Protein AF-A0A4Y2G6X7-F1 (afdb_monomer_lite)

Sequence (215 aa):
MPKNKERGRQYVCHVTPASGTDSDIAKCILKYLQDNYVDINELESIGCDGTAANTGWKNGVVRNIELKIQRPLQWFICLFHFNELPFKHLFGYLDGETTGQASFSGKIGKQLTYCEKLPIINFEAIELNEININKTYLSKDQQYLLDIVRAIQAEQCAPDLAVRDPGLLAHSRRLTCAIRVLGLLISQTSPTSELKMLVNYIMKTYSPVWFTIKR

Secondary structure (DSSP, 8-state):
------TTPPP------SSS-HHHHHHHHHHHHHHTT--GGG--EEEE-SSHHHH-TTT-HHHHHHHHHT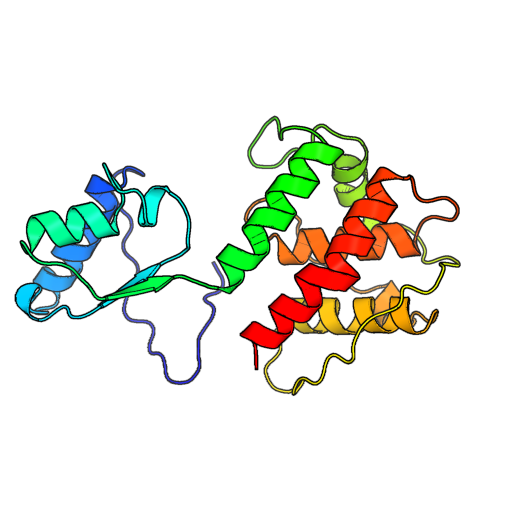S--EEEE-HHHHHHHHHHHHHHHHH---SSSS---SHHHHHTTTGGGSPP--------------GGG--HHHHHHHHHHHHHHTT---HHHHT-------TT-HHHHHHHHHHHHTT-SS--HHHHHHHHHIIIIIHHHHHHHH-

Foldseek 3Di:
DPDPDDPPDDDDDDWDFPDPFLLSVLVRVVVVCVVVVHDLLPQAADEDEPDCCQVPCPGHNQNNSCVVSVHHHHYHYDLLNVLLVVLLVLCCVLAHDAPDQQDGPGPLRVCLQCLLVFFFDFAAADDADDLDADPPPDDPLLVLLVQLLVCSNVSHDDPVNRNDDLDDDGPVCSSSVLSSLSSNRRRDPDDDPSSVVSVNCCRYPSSSSNSVSVD

Structure (mmCIF, N/CA/C/O backbone):
data_AF-A0A4Y2G6X7-F1
#
_entry.id   AF-A0A4Y2G6X7-F1
#
loop_
_atom_site.group_PDB
_atom_site.id
_atom_site.type_symbol
_atom_site.label_atom_id
_atom_site.label_alt_id
_atom_site.label_comp_id
_atom_site.label_asym_id
_atom_site.label_entity_id
_atom_site.label_seq_id
_atom_site.pdbx_PDB_ins_code
_atom_site.Cartn_x
_atom_site.Cartn_y
_atom_site.Cartn_z
_atom_site.occupancy
_atom_site.B_iso_or_equiv
_atom_site.auth_seq_id
_atom_site.auth_comp_id
_atom_site.auth_asym_id
_atom_site.auth_atom_id
_atom_site.pdbx_PDB_model_num
ATOM 1 N N . MET A 1 1 ? 8.751 -12.452 -2.969 1.00 29.62 1 MET A N 1
ATOM 2 C CA . MET A 1 1 ? 7.475 -11.698 -2.965 1.00 29.62 1 MET A CA 1
ATOM 3 C C . MET A 1 1 ? 6.394 -12.544 -3.627 1.00 29.62 1 MET A C 1
ATOM 5 O O . MET A 1 1 ? 6.678 -13.077 -4.697 1.00 29.62 1 MET A O 1
ATOM 9 N N . PRO A 1 2 ? 5.197 -12.704 -3.034 1.00 29.06 2 PRO A N 1
ATOM 10 C CA . PRO A 1 2 ? 4.071 -13.294 -3.745 1.00 29.06 2 PRO A CA 1
ATOM 11 C C . PRO A 1 2 ? 3.652 -12.310 -4.839 1.00 29.06 2 PRO A C 1
ATOM 13 O O . PRO A 1 2 ? 3.367 -11.147 -4.565 1.00 29.06 2 PRO A O 1
ATOM 16 N N . LYS A 1 3 ? 3.739 -12.755 -6.090 1.00 42.94 3 LYS A N 1
ATOM 17 C CA . LYS A 1 3 ? 3.527 -11.928 -7.278 1.00 42.94 3 LYS A CA 1
ATOM 18 C C . LYS A 1 3 ? 2.027 -11.737 -7.473 1.00 42.94 3 LYS A C 1
ATOM 20 O O . LYS A 1 3 ? 1.306 -12.722 -7.623 1.00 42.94 3 LYS A O 1
ATOM 25 N N . ASN A 1 4 ? 1.573 -10.488 -7.495 1.00 41.81 4 ASN A N 1
ATOM 26 C CA . ASN A 1 4 ? 0.232 -10.142 -7.953 1.00 41.81 4 ASN A CA 1
ATOM 27 C C . ASN A 1 4 ? 0.105 -10.576 -9.419 1.00 41.81 4 ASN A C 1
ATOM 29 O O . ASN A 1 4 ? 0.603 -9.908 -10.321 1.00 41.81 4 ASN A O 1
ATOM 33 N N . LYS A 1 5 ? -0.490 -11.747 -9.654 1.00 41.72 5 LYS A N 1
ATOM 34 C CA . LYS A 1 5 ? -0.733 -12.275 -10.995 1.00 41.72 5 LYS A CA 1
ATOM 35 C C . LYS A 1 5 ? -2.032 -11.649 -11.498 1.00 41.72 5 LYS A C 1
ATOM 37 O O . LYS A 1 5 ? -3.120 -12.081 -11.126 1.00 41.72 5 LYS A O 1
ATOM 42 N N . GLU A 1 6 ? -1.921 -10.576 -12.273 1.00 50.88 6 GLU A N 1
ATOM 43 C CA . GLU A 1 6 ? -3.068 -10.024 -12.998 1.00 50.88 6 GLU A CA 1
ATOM 44 C C . GLU A 1 6 ? -3.577 -11.039 -14.039 1.00 50.88 6 GLU A C 1
ATOM 46 O O . GLU A 1 6 ? -2.811 -11.861 -14.555 1.00 50.88 6 GLU A O 1
ATOM 51 N N . ARG A 1 7 ? -4.887 -11.025 -14.318 1.00 49.16 7 ARG A N 1
ATOM 52 C CA . ARG A 1 7 ? -5.531 -11.981 -15.234 1.00 49.16 7 ARG A CA 1
ATOM 53 C C . ARG A 1 7 ? -4.868 -11.948 -16.613 1.00 49.16 7 ARG A C 1
ATOM 55 O O . ARG A 1 7 ? -4.641 -10.881 -17.164 1.00 49.16 7 ARG A O 1
ATOM 62 N N . GLY A 1 8 ? -4.567 -13.127 -17.158 1.00 59.31 8 GLY A N 1
ATOM 63 C CA . GLY A 1 8 ? -3.970 -13.270 -18.490 1.00 59.31 8 GLY A CA 1
ATOM 64 C C . GLY A 1 8 ? -2.486 -12.899 -18.592 1.00 59.31 8 GLY A C 1
ATOM 65 O O . GLY A 1 8 ? -1.929 -13.007 -19.677 1.00 59.31 8 GLY A O 1
ATOM 66 N N . ARG A 1 9 ? -1.813 -12.501 -17.499 1.00 65.44 9 ARG A N 1
ATOM 67 C CA . ARG A 1 9 ? -0.382 -12.163 -17.545 1.00 65.44 9 ARG A CA 1
ATOM 68 C C . ARG A 1 9 ? 0.508 -13.373 -17.267 1.00 65.44 9 ARG A C 1
ATOM 70 O O . ARG A 1 9 ? 0.414 -14.019 -16.216 1.00 65.44 9 ARG A O 1
ATOM 77 N N . GLN A 1 10 ? 1.415 -13.650 -18.201 1.00 72.94 10 GLN A N 1
ATOM 78 C CA . GLN A 1 10 ? 2.514 -14.587 -18.008 1.00 72.94 10 GLN A CA 1
ATOM 79 C C . GLN A 1 10 ? 3.647 -13.883 -17.267 1.00 72.94 10 GLN A C 1
ATOM 81 O O . GLN A 1 10 ? 4.064 -12.781 -17.614 1.00 72.94 10 GLN A O 1
ATOM 86 N N . TYR A 1 11 ? 4.142 -14.526 -16.215 1.00 80.06 11 TYR A N 1
ATOM 87 C CA . TYR A 1 11 ? 5.359 -14.068 -15.574 1.00 80.06 11 TYR A CA 1
ATOM 88 C C . TYR A 1 11 ? 6.546 -14.385 -16.486 1.00 80.06 11 TYR A C 1
ATOM 90 O O . TYR A 1 11 ? 6.777 -15.556 -16.778 1.00 80.06 11 TYR A O 1
ATOM 98 N N . VAL A 1 12 ? 7.264 -13.348 -16.918 1.00 80.19 12 VAL A N 1
ATOM 99 C CA . VAL A 1 12 ? 8.368 -13.479 -17.876 1.00 80.19 12 VAL A CA 1
ATOM 100 C C . VAL A 1 12 ? 9.680 -13.807 -17.156 1.00 80.19 12 VAL A C 1
ATOM 102 O O . VAL A 1 12 ? 10.234 -14.881 -17.366 1.00 80.19 12 VAL A O 1
ATOM 105 N N . CYS A 1 13 ? 10.163 -12.941 -16.254 1.00 83.38 13 CYS A N 1
ATOM 106 C CA . CYS A 1 13 ? 11.455 -13.149 -15.587 1.00 83.38 13 CYS A CA 1
ATOM 107 C C . CYS A 1 13 ? 11.628 -12.373 -14.270 1.00 83.38 13 CYS A C 1
ATOM 109 O O . CYS A 1 13 ? 10.813 -11.524 -13.891 1.00 83.38 13 CYS A O 1
ATOM 111 N N . HIS A 1 14 ? 12.716 -12.677 -13.553 1.00 86.00 14 HIS A N 1
ATOM 112 C CA . HIS A 1 14 ? 13.264 -11.848 -12.478 1.00 86.00 14 HIS A CA 1
ATOM 113 C C . HIS A 1 14 ? 14.679 -11.428 -12.861 1.00 86.00 14 HIS A C 1
ATOM 115 O O . HIS A 1 14 ? 15.453 -12.274 -13.304 1.00 86.00 14 HIS A O 1
ATOM 121 N N . VAL A 1 15 ? 15.027 -10.166 -12.620 1.00 84.25 15 VAL A N 1
ATOM 122 C CA . VAL A 1 15 ? 16.399 -9.674 -12.750 1.00 84.25 15 VAL A CA 1
ATOM 123 C C . VAL A 1 15 ? 16.788 -9.018 -11.434 1.00 84.25 15 VAL A C 1
ATOM 125 O O . VAL A 1 15 ? 16.021 -8.221 -10.892 1.00 84.25 15 VAL A O 1
ATOM 128 N N . THR A 1 16 ? 17.972 -9.360 -10.933 1.00 88.00 16 THR A N 1
ATOM 129 C CA . THR A 1 16 ? 18.557 -8.739 -9.744 1.00 88.00 16 THR A CA 1
ATOM 130 C C . THR A 1 16 ? 19.668 -7.797 -10.198 1.00 88.00 16 THR A C 1
ATOM 132 O O . THR A 1 16 ? 20.669 -8.275 -10.734 1.00 88.00 16 THR A O 1
ATOM 135 N N . PRO A 1 17 ? 19.508 -6.475 -10.037 1.00 87.25 17 PRO A N 1
ATOM 136 C CA . PRO A 1 17 ? 20.549 -5.525 -10.394 1.00 87.25 17 PRO A CA 1
ATOM 137 C C . PRO A 1 17 ? 21.729 -5.611 -9.420 1.00 87.25 17 PRO A C 1
ATOM 139 O O . PRO A 1 17 ? 21.568 -5.973 -8.255 1.00 87.25 17 PRO A O 1
ATOM 142 N N . ALA A 1 18 ? 22.925 -5.263 -9.901 1.00 83.88 18 ALA A N 1
ATOM 143 C CA . ALA A 1 18 ? 24.144 -5.272 -9.088 1.00 83.88 18 ALA A CA 1
ATOM 144 C C . ALA A 1 18 ? 24.130 -4.199 -7.981 1.00 83.88 18 ALA A C 1
ATOM 146 O O . ALA A 1 18 ? 24.780 -4.363 -6.951 1.00 83.88 18 ALA A O 1
ATOM 147 N N . SER A 1 19 ? 23.374 -3.115 -8.182 1.00 87.94 19 SER A N 1
ATOM 148 C CA . SER A 1 19 ? 23.127 -2.078 -7.183 1.00 87.94 19 SER A CA 1
ATOM 149 C C . SER A 1 19 ? 21.650 -1.675 -7.167 1.00 87.94 19 SER A C 1
ATOM 151 O O . SER A 1 19 ? 20.904 -1.947 -8.106 1.00 87.94 19 SER A O 1
ATOM 153 N N . GLY A 1 20 ? 21.227 -0.999 -6.097 1.00 81.88 20 GLY A N 1
ATOM 154 C CA . GLY A 1 20 ? 19.886 -0.418 -5.989 1.00 81.88 20 GLY A CA 1
ATOM 155 C C . GLY A 1 20 ? 19.731 0.936 -6.684 1.00 81.88 20 GLY A C 1
ATOM 156 O O . GLY A 1 20 ? 18.746 1.618 -6.423 1.00 81.88 20 GLY A O 1
ATOM 157 N N . THR A 1 21 ? 20.702 1.371 -7.496 1.00 88.19 21 THR A N 1
ATOM 158 C CA . THR A 1 21 ? 20.597 2.654 -8.201 1.00 88.19 21 THR A CA 1
ATOM 159 C C . THR A 1 21 ? 19.661 2.542 -9.398 1.00 88.19 21 THR A C 1
ATOM 161 O O . THR A 1 21 ? 19.674 1.556 -10.136 1.00 88.19 21 THR A O 1
ATOM 164 N N . ASP A 1 22 ? 18.886 3.595 -9.632 1.00 88.50 22 ASP A N 1
ATOM 165 C CA . ASP A 1 22 ? 17.898 3.644 -10.711 1.00 88.50 22 ASP A CA 1
ATOM 166 C C . ASP A 1 22 ? 18.523 3.413 -12.104 1.00 88.50 22 ASP A C 1
ATOM 168 O O . ASP A 1 22 ? 17.936 2.760 -12.969 1.00 88.50 22 ASP A O 1
ATOM 172 N N . SER A 1 23 ? 19.756 3.894 -12.313 1.00 89.31 23 SER A N 1
ATOM 173 C CA . SER A 1 23 ? 20.505 3.684 -13.558 1.00 89.31 23 SER A CA 1
ATOM 174 C C . SER A 1 23 ? 20.883 2.217 -13.768 1.00 89.31 23 SER A C 1
ATOM 176 O O . SER A 1 23 ? 20.771 1.7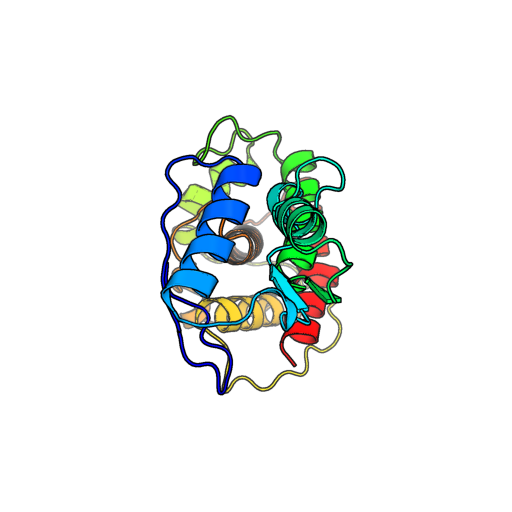04 -14.882 1.00 89.31 23 SER A O 1
ATOM 178 N N . ASP A 1 24 ? 21.304 1.516 -12.715 1.00 92.00 24 ASP A N 1
ATOM 179 C CA . ASP A 1 24 ? 21.669 0.104 -12.828 1.00 92.00 24 ASP A CA 1
ATOM 180 C C . ASP A 1 24 ? 20.439 -0.783 -13.002 1.00 92.00 24 ASP A C 1
ATOM 182 O O . ASP A 1 24 ? 20.477 -1.719 -13.801 1.00 92.00 24 ASP A O 1
ATOM 186 N N . ILE A 1 25 ? 19.320 -0.442 -12.357 1.00 92.94 25 ILE A N 1
ATOM 187 C CA . ILE A 1 25 ? 18.028 -1.092 -12.609 1.00 92.94 25 ILE A CA 1
ATOM 188 C C . ILE A 1 25 ? 17.649 -0.952 -14.092 1.00 92.94 25 ILE A C 1
ATOM 190 O O . ILE A 1 25 ? 17.350 -1.954 -14.745 1.00 92.94 25 ILE A O 1
ATOM 194 N N . ALA A 1 26 ? 17.721 0.261 -14.652 1.00 93.75 26 ALA A N 1
ATOM 195 C CA . ALA A 1 26 ? 17.422 0.509 -16.063 1.00 93.75 26 ALA A CA 1
ATOM 196 C C . ALA A 1 26 ? 18.329 -0.296 -17.010 1.00 93.75 26 ALA A C 1
ATOM 198 O O . ALA A 1 26 ? 17.838 -0.940 -17.941 1.00 93.75 26 ALA A O 1
ATOM 199 N N . LYS A 1 27 ? 19.645 -0.322 -16.754 1.00 93.38 27 LYS A N 1
ATOM 200 C CA . LYS A 1 27 ? 20.602 -1.129 -17.534 1.00 93.38 27 LYS A CA 1
ATOM 201 C C . LYS A 1 27 ? 20.274 -2.616 -17.467 1.00 93.38 27 LYS A C 1
ATOM 203 O O . LYS A 1 27 ? 20.324 -3.288 -18.492 1.00 93.38 27 LYS A O 1
ATOM 208 N N . CYS A 1 28 ? 19.935 -3.129 -16.287 1.00 94.06 28 CYS A N 1
ATOM 209 C CA . CYS A 1 28 ? 19.578 -4.531 -16.100 1.00 94.06 28 CYS A CA 1
ATOM 210 C C . CYS A 1 28 ? 18.309 -4.915 -16.867 1.00 94.06 28 CYS A C 1
ATOM 212 O O . CYS A 1 28 ? 18.288 -5.973 -17.493 1.00 94.06 28 CYS A O 1
ATOM 214 N N . ILE A 1 29 ? 17.286 -4.053 -16.872 1.00 92.88 29 ILE A N 1
ATOM 215 C CA . ILE A 1 29 ? 16.061 -4.264 -17.658 1.00 92.88 29 ILE A CA 1
ATOM 216 C C . ILE A 1 29 ? 16.391 -4.313 -19.153 1.00 92.88 29 ILE A C 1
ATOM 218 O O . ILE A 1 29 ? 16.027 -5.268 -19.833 1.00 92.88 29 ILE A O 1
ATOM 222 N N . LEU A 1 30 ? 17.121 -3.319 -19.660 1.00 93.50 30 LEU A N 1
ATOM 223 C CA . LEU A 1 30 ? 17.475 -3.236 -21.079 1.00 93.50 30 LEU A CA 1
ATOM 224 C C . LEU A 1 30 ? 18.348 -4.406 -21.532 1.00 93.50 30 LEU A C 1
ATOM 226 O O . LEU A 1 30 ? 18.084 -4.998 -22.576 1.00 93.50 30 LEU A O 1
ATOM 230 N N . LYS A 1 31 ? 19.349 -4.772 -20.726 1.00 93.06 31 LYS A N 1
ATOM 231 C CA . LYS A 1 31 ? 20.198 -5.934 -20.990 1.00 93.06 31 LYS A CA 1
ATOM 232 C C . LYS A 1 31 ? 19.369 -7.212 -21.061 1.00 93.06 31 LYS A C 1
ATOM 234 O O . LYS A 1 31 ? 19.556 -7.997 -21.979 1.00 93.06 31 LYS A O 1
ATOM 239 N N . TYR A 1 32 ? 18.436 -7.399 -20.129 1.00 92.50 32 TYR A N 1
ATOM 240 C CA . TYR A 1 32 ? 17.547 -8.554 -20.154 1.00 92.50 32 TYR A CA 1
ATOM 241 C C . TYR A 1 32 ? 16.725 -8.615 -21.449 1.00 92.50 32 TYR A C 1
ATOM 243 O O . TYR A 1 32 ? 16.662 -9.673 -22.070 1.00 92.50 32 TYR A O 1
ATOM 251 N N . LEU A 1 33 ? 16.128 -7.498 -21.879 1.00 92.00 33 LEU A N 1
ATOM 252 C CA . LEU A 1 33 ? 15.355 -7.444 -23.125 1.00 92.00 33 LEU A CA 1
ATOM 253 C C . LEU A 1 33 ? 16.214 -7.836 -24.336 1.00 92.00 33 LEU A C 1
ATOM 255 O O . LEU A 1 33 ? 15.815 -8.698 -25.114 1.00 92.00 33 LEU A O 1
ATOM 259 N N . GLN A 1 34 ? 17.424 -7.284 -24.434 1.00 91.56 34 GLN A N 1
ATOM 260 C CA . GLN A 1 34 ? 18.372 -7.603 -25.505 1.00 91.56 34 GLN A CA 1
ATOM 261 C C . GLN A 1 34 ? 18.811 -9.073 -25.489 1.00 91.56 34 GLN A C 1
ATOM 263 O O . GLN A 1 34 ? 18.787 -9.730 -26.527 1.00 91.56 34 GLN A O 1
ATOM 268 N N . ASP A 1 35 ? 19.159 -9.607 -24.313 1.00 92.94 35 ASP A N 1
ATOM 269 C CA . ASP A 1 35 ? 19.572 -11.006 -24.137 1.00 92.94 35 ASP A CA 1
ATOM 270 C C . ASP A 1 35 ? 18.432 -11.993 -24.486 1.00 92.94 35 ASP A C 1
ATOM 272 O O . ASP A 1 35 ? 18.689 -13.164 -24.755 1.00 92.94 35 ASP A O 1
ATOM 276 N N . ASN A 1 36 ? 17.175 -11.529 -24.496 1.00 90.75 36 ASN A N 1
ATOM 277 C CA . ASN A 1 36 ? 15.986 -12.304 -24.874 1.00 90.75 36 ASN A CA 1
ATOM 278 C C . ASN A 1 36 ? 15.433 -11.909 -26.253 1.00 90.75 36 ASN A C 1
ATOM 280 O O . ASN A 1 36 ? 14.274 -12.195 -26.547 1.00 90.75 36 ASN A O 1
ATOM 284 N N . TYR A 1 37 ? 16.254 -11.278 -27.098 1.00 91.56 37 TYR A N 1
ATOM 285 C CA . TYR A 1 37 ? 15.916 -10.928 -28.481 1.00 91.56 37 TYR A CA 1
ATOM 286 C C . TYR A 1 37 ? 14.682 -10.019 -28.620 1.00 91.56 37 TYR A C 1
ATOM 288 O O . TYR A 1 37 ? 14.003 -10.047 -29.644 1.00 91.56 37 TYR A O 1
ATOM 296 N N . VAL A 1 38 ? 14.388 -9.204 -27.603 1.00 90.50 38 VAL A N 1
ATOM 297 C CA . VAL A 1 38 ? 13.366 -8.154 -27.679 1.00 90.50 38 VAL A CA 1
ATOM 298 C C . VAL A 1 38 ? 14.014 -6.885 -28.221 1.00 90.50 38 VAL A C 1
ATOM 300 O O . VAL A 1 38 ? 14.976 -6.380 -27.633 1.00 90.50 38 VAL A O 1
ATOM 303 N N . ASP A 1 39 ? 13.478 -6.345 -29.317 1.00 92.31 39 ASP A N 1
ATOM 304 C CA . ASP A 1 39 ? 13.933 -5.058 -29.838 1.00 92.31 39 ASP A CA 1
ATOM 305 C C . ASP A 1 39 ? 13.500 -3.927 -28.897 1.00 92.31 39 ASP A C 1
ATOM 307 O O . ASP A 1 39 ? 12.326 -3.575 -28.777 1.00 92.31 39 ASP A O 1
ATOM 311 N N . ILE A 1 40 ? 14.476 -3.331 -28.214 1.00 91.94 40 ILE A N 1
ATOM 312 C CA . ILE A 1 40 ? 14.244 -2.207 -27.303 1.00 91.94 40 ILE A CA 1
ATOM 313 C C . ILE A 1 40 ? 13.702 -0.966 -28.027 1.00 91.94 40 ILE A C 1
ATOM 315 O O . ILE A 1 40 ? 13.100 -0.109 -27.378 1.00 91.94 40 ILE A O 1
ATOM 319 N N . ASN A 1 41 ? 13.883 -0.861 -29.348 1.00 91.00 41 ASN A N 1
ATOM 320 C CA . ASN A 1 41 ? 13.330 0.232 -30.147 1.00 91.00 41 ASN A CA 1
ATOM 321 C C . ASN A 1 41 ? 11.819 0.089 -30.351 1.00 91.00 41 ASN A C 1
ATOM 323 O O . ASN A 1 41 ? 11.137 1.101 -30.518 1.00 91.00 41 ASN A O 1
ATOM 327 N N . GLU A 1 42 ? 11.283 -1.128 -30.252 1.00 92.62 42 GLU A N 1
ATOM 328 C CA . GLU A 1 42 ? 9.850 -1.430 -30.339 1.00 92.62 42 GLU A CA 1
ATOM 329 C C . GLU A 1 42 ? 9.140 -1.330 -28.976 1.00 92.62 42 GLU A C 1
ATOM 331 O O . GLU A 1 42 ? 7.930 -1.508 -28.885 1.00 92.62 42 GLU A O 1
ATOM 336 N N . LEU A 1 43 ? 9.850 -1.006 -27.886 1.00 92.75 43 LEU A N 1
ATOM 337 C CA . LEU A 1 43 ? 9.256 -0.909 -26.548 1.00 92.75 43 LEU A CA 1
ATOM 338 C C . LEU A 1 43 ? 8.266 0.262 -26.447 1.00 92.75 43 LEU A C 1
ATOM 340 O O . LEU A 1 43 ? 8.668 1.405 -26.275 1.00 92.75 43 LEU A O 1
ATOM 344 N N . GLU A 1 44 ? 6.964 0.038 -26.537 1.00 93.75 44 GLU A N 1
ATOM 345 C CA . GLU A 1 44 ? 5.996 1.152 -26.546 1.00 93.75 44 GLU A 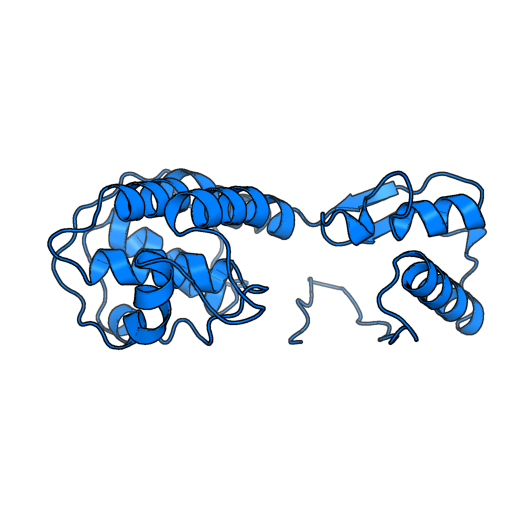CA 1
ATOM 346 C C . GLU A 1 44 ? 5.694 1.711 -25.151 1.00 93.75 44 GLU A C 1
ATOM 348 O O . GLU A 1 44 ? 5.432 2.905 -24.984 1.00 93.75 44 GLU A O 1
ATOM 353 N N . SER A 1 45 ? 5.731 0.852 -24.132 1.00 94.19 45 SER A N 1
ATOM 354 C CA . SER A 1 45 ? 5.253 1.204 -22.801 1.00 94.19 45 SER A CA 1
ATOM 355 C C . SER A 1 45 ? 5.995 0.497 -21.677 1.00 94.19 45 SER A C 1
ATOM 357 O O . SER A 1 45 ? 6.583 -0.570 -21.858 1.00 94.19 45 SER A O 1
ATOM 359 N N . ILE A 1 46 ? 5.950 1.101 -20.490 1.00 93.81 46 ILE A N 1
ATOM 360 C CA . ILE A 1 46 ? 6.524 0.534 -19.273 1.00 93.81 46 ILE A CA 1
ATOM 361 C C . ILE A 1 46 ? 5.598 0.754 -18.080 1.00 93.81 46 ILE A C 1
ATOM 363 O O . ILE A 1 46 ? 5.071 1.846 -17.865 1.00 93.81 46 ILE A O 1
ATOM 367 N N . GLY A 1 47 ? 5.399 -0.311 -17.302 1.00 93.69 47 GLY A N 1
ATOM 368 C CA . GLY A 1 47 ? 4.640 -0.273 -16.059 1.00 93.69 47 GLY A CA 1
ATOM 369 C C . GLY A 1 47 ? 5.546 -0.304 -14.834 1.00 93.69 47 GLY A C 1
ATOM 370 O O . GLY A 1 47 ? 6.487 -1.097 -14.786 1.00 93.69 47 GLY A O 1
ATOM 371 N N . CYS A 1 48 ? 5.263 0.529 -13.835 1.00 92.12 48 CYS A N 1
ATOM 372 C CA . CYS A 1 48 ? 6.029 0.577 -12.587 1.00 92.12 48 CYS A CA 1
ATOM 373 C C . CYS A 1 48 ? 5.188 1.087 -11.406 1.00 92.12 48 CYS A C 1
ATOM 375 O O . CYS A 1 48 ? 4.048 1.538 -11.563 1.00 92.12 48 CYS A O 1
ATOM 377 N N . ASP A 1 49 ? 5.731 0.980 -10.191 1.00 88.69 49 ASP A N 1
ATOM 378 C CA . ASP A 1 49 ? 5.163 1.704 -9.056 1.00 88.69 49 ASP A CA 1
ATOM 379 C C . ASP A 1 49 ? 5.427 3.217 -9.179 1.00 88.69 49 ASP A C 1
ATOM 381 O O . ASP A 1 49 ? 6.310 3.665 -9.907 1.00 88.69 49 ASP A O 1
ATOM 385 N N . GLY A 1 50 ? 4.632 4.019 -8.471 1.00 86.69 50 GLY A N 1
ATOM 386 C CA . GLY A 1 50 ? 4.724 5.480 -8.520 1.00 86.69 50 GLY A CA 1
ATOM 387 C C . GLY A 1 50 ? 5.870 6.089 -7.708 1.00 86.69 50 GLY A C 1
ATOM 388 O O . GLY A 1 50 ? 5.829 7.289 -7.445 1.00 86.69 50 GLY A O 1
ATOM 389 N N . THR A 1 51 ? 6.856 5.313 -7.246 1.00 86.25 51 THR A N 1
ATOM 390 C CA . THR A 1 51 ? 7.954 5.874 -6.444 1.00 86.25 51 THR A CA 1
ATOM 391 C C . THR A 1 51 ? 8.855 6.786 -7.277 1.00 86.25 51 THR A C 1
ATOM 393 O O . THR A 1 51 ? 9.006 6.615 -8.487 1.00 86.25 51 THR A O 1
ATOM 396 N N . ALA A 1 52 ? 9.511 7.742 -6.611 1.00 87.56 52 ALA A N 1
ATOM 397 C CA . ALA A 1 52 ? 10.459 8.651 -7.257 1.00 87.56 52 ALA A CA 1
ATOM 398 C C . ALA A 1 52 ? 11.660 7.923 -7.893 1.00 87.56 52 ALA A C 1
ATOM 400 O O . ALA A 1 52 ? 12.209 8.418 -8.871 1.00 87.56 52 ALA A O 1
ATOM 401 N N . ALA A 1 53 ? 12.029 6.744 -7.379 1.00 89.75 53 ALA A N 1
ATOM 402 C CA . ALA A 1 53 ? 13.057 5.883 -7.967 1.00 89.75 53 ALA A CA 1
ATOM 403 C C . ALA A 1 53 ? 12.674 5.423 -9.385 1.00 89.75 53 ALA A C 1
ATOM 405 O O . ALA A 1 53 ? 13.496 5.392 -10.293 1.00 89.75 53 ALA A O 1
ATOM 406 N N . ASN A 1 54 ? 11.392 5.136 -9.624 1.00 92.19 54 ASN A N 1
ATOM 407 C CA . ASN A 1 54 ? 10.921 4.708 -10.939 1.00 92.19 54 ASN A CA 1
ATOM 408 C C . ASN A 1 54 ? 10.558 5.886 -11.854 1.00 92.19 54 ASN A C 1
ATOM 410 O O . ASN A 1 54 ? 10.917 5.880 -13.033 1.00 92.19 54 ASN A O 1
ATOM 414 N N . THR A 1 55 ? 9.875 6.900 -11.313 1.00 93.00 55 THR A N 1
ATOM 415 C CA . THR A 1 55 ? 9.238 7.984 -12.089 1.00 93.00 55 THR A CA 1
ATOM 416 C C . THR A 1 55 ? 9.989 9.320 -12.054 1.00 93.00 55 THR A C 1
ATOM 418 O O . THR A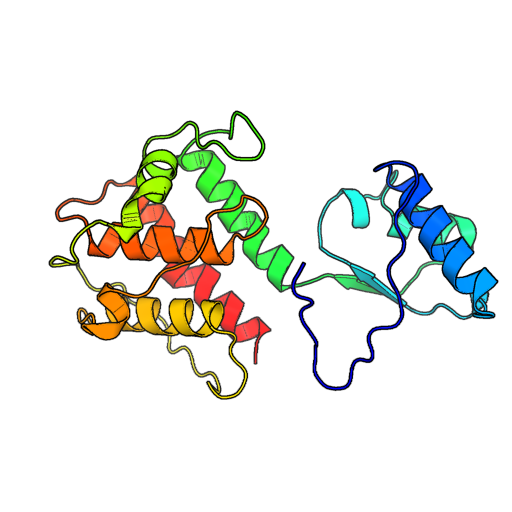 1 55 ? 9.566 10.290 -12.681 1.00 93.00 55 THR A O 1
ATOM 421 N N . GLY A 1 56 ? 11.108 9.407 -11.328 1.00 92.88 56 GLY A N 1
ATOM 422 C CA . GLY A 1 56 ? 11.869 10.642 -11.159 1.00 92.88 56 GLY A CA 1
ATOM 423 C C . GLY A 1 56 ? 12.416 11.211 -12.472 1.00 92.88 56 GLY A C 1
ATOM 424 O O . GLY A 1 56 ? 13.027 10.512 -13.274 1.00 92.88 56 GLY A O 1
ATOM 425 N N . TRP A 1 57 ? 12.279 12.522 -12.671 1.00 90.56 57 TRP A N 1
ATOM 426 C CA . TRP A 1 57 ? 12.660 13.178 -13.929 1.00 90.56 57 TRP A CA 1
ATOM 427 C C . TRP A 1 57 ? 14.176 13.295 -14.171 1.00 90.56 57 TRP A C 1
ATOM 429 O O . TRP A 1 57 ? 14.593 13.449 -15.317 1.00 90.56 57 TRP A O 1
ATOM 439 N N . LYS A 1 58 ? 15.004 13.256 -13.113 1.00 88.50 58 LYS A N 1
ATOM 440 C CA . LYS A 1 58 ? 16.476 13.307 -13.236 1.00 88.50 58 LYS A CA 1
ATOM 441 C C . LYS A 1 58 ? 17.076 11.925 -13.449 1.00 88.50 58 LYS A C 1
ATOM 443 O O . LYS A 1 58 ? 17.820 11.729 -14.397 1.00 88.50 58 LYS A O 1
ATOM 448 N N . ASN A 1 59 ? 16.742 10.995 -12.556 1.00 89.38 59 ASN A N 1
ATOM 449 C CA . ASN A 1 59 ? 17.393 9.692 -12.465 1.00 89.38 59 ASN A CA 1
ATOM 450 C C . ASN A 1 59 ? 16.405 8.531 -12.384 1.00 89.38 59 ASN A C 1
ATOM 452 O O . ASN A 1 59 ? 16.853 7.427 -12.149 1.00 89.38 59 ASN A O 1
ATOM 456 N N . GLY A 1 60 ? 15.103 8.727 -12.602 1.00 94.88 60 GLY A N 1
ATOM 457 C CA . GLY A 1 60 ? 14.146 7.629 -12.511 1.00 94.88 60 GLY A CA 1
ATOM 458 C C . GLY A 1 60 ? 14.471 6.494 -13.483 1.00 94.88 60 GLY A C 1
ATOM 459 O O . GLY A 1 60 ? 15.012 6.731 -14.569 1.00 94.88 60 GLY A O 1
ATOM 460 N N . VAL A 1 61 ? 14.139 5.258 -13.116 1.00 95.62 61 VAL A N 1
ATOM 461 C CA . VAL A 1 61 ? 14.366 4.071 -13.960 1.00 95.62 61 VAL A CA 1
ATOM 462 C C . VAL A 1 61 ? 13.786 4.277 -15.358 1.00 95.62 61 VAL A C 1
ATOM 464 O O . VAL A 1 61 ? 14.488 4.087 -16.351 1.00 95.62 61 VAL A O 1
ATOM 467 N N . VAL A 1 62 ? 12.532 4.734 -15.448 1.00 95.81 62 VAL A N 1
ATOM 468 C CA . VAL A 1 62 ? 11.869 4.961 -16.739 1.00 95.81 62 VAL A CA 1
ATOM 469 C C . VAL A 1 62 ? 12.586 6.047 -17.537 1.00 95.81 62 VAL A C 1
ATOM 471 O O . VAL A 1 62 ? 12.850 5.867 -18.723 1.00 95.81 62 VAL A O 1
ATOM 474 N N . ARG A 1 63 ? 13.004 7.132 -16.875 1.00 95.50 63 ARG A N 1
ATOM 475 C CA . ARG A 1 63 ? 13.755 8.211 -17.521 1.00 95.50 63 ARG A CA 1
ATOM 476 C C . ARG A 1 63 ? 15.084 7.726 -18.103 1.00 95.50 63 ARG A C 1
ATOM 478 O O . ARG A 1 63 ? 15.439 8.108 -19.215 1.00 95.50 63 ARG A O 1
ATOM 485 N N . ASN A 1 64 ? 15.821 6.891 -17.372 1.00 95.75 64 ASN A N 1
ATOM 486 C CA . ASN A 1 64 ? 17.076 6.311 -17.860 1.00 95.75 64 ASN A CA 1
ATOM 487 C C . ASN A 1 64 ? 16.848 5.424 -19.092 1.00 95.75 64 ASN A C 1
ATOM 489 O O . ASN A 1 64 ? 17.660 5.448 -20.018 1.00 95.75 64 ASN A O 1
ATOM 493 N N . ILE A 1 65 ? 15.746 4.669 -19.120 1.00 95.62 65 ILE A N 1
ATOM 494 C CA . ILE A 1 65 ? 15.361 3.856 -20.279 1.00 95.62 65 ILE A CA 1
ATOM 495 C C . ILE A 1 65 ? 15.058 4.757 -21.481 1.00 95.62 65 ILE A C 1
ATOM 497 O O . ILE A 1 65 ? 15.659 4.560 -22.534 1.00 95.62 65 ILE A O 1
ATOM 501 N N . GLU A 1 66 ? 14.214 5.780 -21.317 1.00 95.81 66 GLU A N 1
ATOM 502 C CA . GLU A 1 66 ? 13.870 6.753 -22.370 1.00 95.81 66 GLU A CA 1
ATOM 503 C C . GLU A 1 66 ? 15.104 7.439 -22.968 1.00 95.81 66 GLU A C 1
ATOM 505 O O . GLU A 1 66 ? 15.221 7.571 -24.186 1.00 95.81 66 GLU A O 1
ATOM 510 N N . LEU A 1 67 ? 16.062 7.839 -22.123 1.00 95.12 67 LEU A N 1
ATOM 511 C CA . LEU A 1 67 ? 17.324 8.434 -22.573 1.00 95.12 67 LEU A CA 1
ATOM 512 C C . LEU A 1 67 ? 18.155 7.458 -23.414 1.00 95.12 67 LEU A C 1
ATOM 514 O O . LEU A 1 67 ? 18.818 7.881 -24.361 1.00 95.12 67 LEU A O 1
ATOM 518 N N . LYS A 1 68 ? 18.121 6.160 -23.091 1.00 93.88 68 LYS A N 1
ATOM 519 C CA . LYS A 1 68 ? 18.864 5.136 -23.832 1.00 93.88 68 LYS A CA 1
ATOM 520 C C . LYS A 1 68 ? 18.231 4.813 -25.186 1.00 93.88 68 LYS A C 1
ATOM 522 O O . LYS A 1 68 ? 18.976 4.606 -26.139 1.00 93.88 68 LYS A O 1
ATOM 527 N N . ILE A 1 69 ? 16.901 4.782 -25.264 1.00 94.19 69 ILE A N 1
ATOM 528 C CA . ILE A 1 69 ? 16.147 4.545 -26.512 1.00 94.19 69 ILE A CA 1
ATOM 529 C C . ILE A 1 69 ? 15.920 5.827 -27.331 1.00 94.19 69 ILE A C 1
ATOM 531 O O . ILE A 1 69 ? 15.424 5.759 -28.448 1.00 94.19 69 ILE A O 1
ATOM 535 N N . GLN A 1 70 ? 16.260 6.994 -26.772 1.00 95.81 70 GLN A N 1
ATOM 536 C CA . GLN A 1 70 ? 16.115 8.322 -27.382 1.00 95.81 70 GLN A CA 1
ATOM 537 C C . GLN A 1 70 ? 14.678 8.699 -27.778 1.00 95.81 70 GLN A C 1
ATOM 539 O O . GLN A 1 70 ? 14.461 9.463 -28.718 1.00 95.81 70 GLN A O 1
ATOM 544 N N . ARG A 1 71 ? 13.681 8.208 -27.035 1.00 95.31 71 ARG A N 1
ATOM 545 C CA . ARG A 1 71 ? 12.270 8.565 -27.230 1.00 95.31 71 ARG A CA 1
ATOM 546 C C . ARG A 1 71 ? 11.451 8.391 -25.948 1.00 95.31 71 ARG A C 1
ATOM 548 O O . ARG A 1 71 ? 11.862 7.623 -2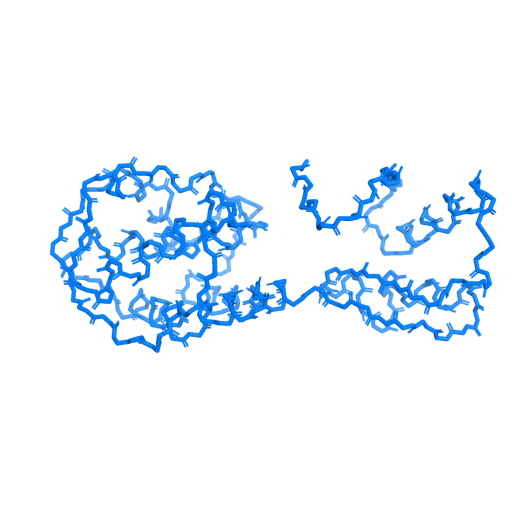5.077 1.00 95.31 71 ARG A O 1
ATOM 555 N N . PRO A 1 72 ? 10.300 9.073 -25.822 1.00 95.25 72 PRO A N 1
ATOM 556 C CA . PRO A 1 72 ? 9.391 8.847 -24.706 1.00 95.25 72 PRO A CA 1
ATOM 557 C C . PRO A 1 72 ? 8.722 7.466 -24.779 1.00 95.25 72 PRO A C 1
ATOM 559 O O . PRO A 1 72 ? 8.529 6.899 -25.863 1.00 95.25 72 PRO A O 1
ATOM 562 N N . LEU A 1 73 ? 8.347 6.951 -23.610 1.00 95.75 73 LEU A N 1
ATOM 563 C CA . LEU A 1 73 ? 7.522 5.755 -23.438 1.00 95.75 73 LEU A CA 1
ATOM 564 C C . LEU A 1 73 ? 6.134 6.131 -22.924 1.00 95.75 73 LEU A C 1
ATOM 566 O O . LEU A 1 73 ? 5.971 7.131 -22.227 1.00 95.75 73 LEU A O 1
ATOM 570 N N . GLN A 1 74 ? 5.135 5.288 -23.182 1.00 96.56 74 GLN A N 1
ATOM 571 C CA . GLN A 1 74 ? 3.871 5.366 -22.451 1.00 96.56 74 GLN A CA 1
ATOM 572 C C . GLN A 1 74 ? 4.047 4.770 -21.046 1.00 96.56 74 GLN A C 1
ATOM 574 O O . GLN A 1 74 ? 4.491 3.630 -20.893 1.00 96.56 74 GLN A O 1
ATOM 579 N N . TRP A 1 75 ? 3.699 5.529 -20.004 1.00 94.31 75 TRP A N 1
ATOM 580 C CA . TRP A 1 75 ? 3.882 5.099 -18.613 1.00 94.31 75 TRP A CA 1
ATOM 581 C C . TRP A 1 75 ? 2.582 4.519 -18.051 1.00 94.31 75 TRP A C 1
ATOM 583 O O . TRP A 1 75 ? 1.530 5.159 -18.104 1.00 94.31 75 TRP A O 1
ATOM 593 N N . PHE A 1 76 ? 2.665 3.330 -17.458 1.00 92.94 76 PHE A N 1
ATOM 594 C CA . PHE A 1 76 ? 1.580 2.703 -16.704 1.00 92.94 76 PHE A CA 1
ATOM 595 C C . PHE A 1 76 ? 1.926 2.684 -15.215 1.00 92.94 76 PHE A C 1
ATOM 597 O O . PHE A 1 76 ? 2.602 1.784 -14.717 1.00 92.94 76 PHE A O 1
ATOM 604 N N . ILE A 1 77 ? 1.468 3.701 -14.488 1.00 91.12 77 ILE A N 1
ATOM 605 C CA . ILE A 1 77 ? 1.785 3.850 -13.066 1.00 91.12 77 ILE A CA 1
ATOM 606 C C . ILE A 1 77 ? 0.771 3.099 -12.204 1.00 91.12 77 ILE A C 1
ATOM 608 O O . ILE A 1 77 ? -0.441 3.219 -12.384 1.00 91.12 77 ILE A O 1
ATOM 612 N N . CYS A 1 78 ? 1.269 2.331 -11.235 1.00 91.31 78 CYS A N 1
ATOM 613 C CA . CYS A 1 78 ? 0.438 1.553 -10.322 1.00 91.31 78 CYS A CA 1
ATOM 614 C C . CYS A 1 78 ? -0.472 2.447 -9.459 1.00 91.31 78 CYS A C 1
ATOM 616 O O . CYS A 1 78 ? -0.016 3.099 -8.514 1.00 91.31 78 CYS A O 1
ATOM 618 N N . LEU A 1 79 ? -1.780 2.400 -9.725 1.00 91.44 79 LEU A N 1
ATOM 619 C CA . LEU A 1 79 ? -2.790 3.149 -8.972 1.00 91.44 79 LEU A CA 1
ATOM 620 C C . LEU A 1 79 ? -2.922 2.685 -7.514 1.00 91.44 79 LEU A C 1
ATOM 622 O O . LEU A 1 79 ? -3.181 3.503 -6.635 1.00 91.44 79 LEU A O 1
ATOM 626 N N . PHE A 1 80 ? -2.699 1.395 -7.225 1.00 90.12 80 PHE A N 1
ATOM 627 C CA . PHE A 1 80 ? -2.684 0.915 -5.838 1.00 90.12 80 PHE A CA 1
ATOM 628 C C . PHE A 1 80 ? -1.577 1.591 -5.039 1.00 90.12 80 PHE A C 1
ATOM 630 O O . PHE A 1 80 ? -1.837 2.088 -3.948 1.00 90.12 80 PHE A O 1
ATOM 637 N N . HIS A 1 81 ? -0.371 1.678 -5.605 1.00 85.81 81 HIS A N 1
ATOM 638 C CA . HIS A 1 81 ? 0.730 2.355 -4.933 1.00 85.81 81 HIS A CA 1
ATOM 639 C C . HIS A 1 81 ? 0.440 3.847 -4.755 1.00 85.81 81 HIS A C 1
ATOM 641 O O . HIS A 1 81 ? 0.720 4.409 -3.702 1.00 85.81 81 HIS A O 1
ATOM 647 N N . PHE A 1 82 ? -0.199 4.476 -5.744 1.00 88.44 82 PHE A N 1
ATOM 648 C CA . PHE A 1 82 ? -0.642 5.861 -5.627 1.00 88.44 82 PHE A CA 1
ATOM 649 C C . PHE A 1 82 ? -1.617 6.067 -4.455 1.00 88.44 82 PHE A C 1
ATOM 651 O O . PHE A 1 82 ? -1.439 6.998 -3.678 1.00 88.44 82 PHE A O 1
ATOM 658 N N . ASN A 1 83 ? -2.585 5.167 -4.256 1.00 92.00 83 ASN A N 1
ATOM 659 C CA . ASN A 1 83 ? -3.509 5.222 -3.115 1.00 92.00 83 ASN A CA 1
ATOM 660 C C . ASN A 1 83 ? -2.806 5.007 -1.754 1.00 92.00 83 ASN A C 1
ATOM 662 O O . ASN A 1 83 ? -3.232 5.530 -0.724 1.00 92.00 83 ASN A O 1
ATOM 666 N N . GLU A 1 84 ? -1.704 4.254 -1.728 1.00 90.75 84 GLU A N 1
ATOM 667 C CA . GLU A 1 84 ? -0.904 4.032 -0.518 1.00 90.75 84 GLU A CA 1
ATOM 668 C C . GLU A 1 84 ? -0.091 5.261 -0.085 1.00 90.75 84 GLU A C 1
ATOM 670 O O . GLU A 1 84 ? 0.209 5.398 1.106 1.00 90.75 84 GLU A O 1
ATOM 675 N N . LEU A 1 85 ? 0.265 6.159 -1.011 1.00 88.56 85 LEU A N 1
ATOM 676 C CA . LEU A 1 85 ? 1.140 7.300 -0.724 1.00 88.56 85 LEU A CA 1
ATOM 677 C C . LEU A 1 85 ? 0.514 8.320 0.244 1.00 88.56 85 LEU A C 1
ATOM 679 O O . LEU A 1 85 ? 1.150 8.597 1.265 1.00 88.56 85 LEU A O 1
ATOM 683 N N . PRO A 1 86 ? -0.708 8.856 0.035 1.00 92.69 86 PRO A N 1
ATOM 684 C CA . PRO A 1 86 ? -1.266 9.820 0.978 1.00 92.69 86 PRO A CA 1
ATOM 685 C C . PRO A 1 86 ? -1.570 9.183 2.339 1.00 92.69 86 PRO A C 1
ATOM 687 O O . PRO A 1 86 ? -1.363 9.830 3.363 1.00 92.69 86 PRO A O 1
ATOM 690 N N . PHE A 1 87 ? -1.942 7.894 2.379 1.00 93.19 87 PHE A N 1
ATOM 691 C CA . PHE A 1 87 ? -2.052 7.159 3.644 1.00 93.19 87 PHE A CA 1
ATOM 692 C C . PHE A 1 87 ? -0.711 7.116 4.384 1.00 93.19 87 PHE A C 1
ATOM 694 O O . PHE A 1 87 ? -0.649 7.417 5.574 1.00 93.19 87 PHE A O 1
ATOM 701 N N . LYS A 1 88 ? 0.383 6.783 3.685 1.00 90.06 88 LYS A N 1
ATOM 702 C CA . LYS A 1 88 ? 1.735 6.779 4.257 1.00 90.06 88 LYS A CA 1
ATOM 703 C C . LYS A 1 88 ? 2.123 8.155 4.802 1.00 90.06 88 LYS A C 1
ATOM 705 O O . LYS A 1 88 ? 2.689 8.212 5.891 1.00 90.06 88 LYS A O 1
ATOM 710 N N . HIS A 1 89 ? 1.839 9.228 4.067 1.00 90.31 89 HIS A N 1
ATOM 711 C CA . HIS A 1 89 ? 2.148 10.590 4.503 1.00 90.31 89 HIS A CA 1
ATOM 712 C C . HIS A 1 89 ? 1.339 10.996 5.735 1.00 90.31 89 HIS A C 1
ATOM 714 O O . HIS A 1 89 ? 1.926 11.474 6.702 1.00 90.31 89 HIS A O 1
ATOM 720 N N . LEU A 1 90 ? 0.028 10.741 5.743 1.00 94.38 90 LEU A N 1
ATOM 721 C CA . LEU A 1 90 ? -0.826 11.020 6.897 1.00 94.38 90 LEU A CA 1
ATOM 722 C C . LEU A 1 90 ? -0.388 10.216 8.126 1.00 94.38 90 LEU A C 1
ATOM 724 O O . LEU A 1 90 ? -0.282 10.763 9.219 1.00 94.38 90 LEU A O 1
ATOM 728 N N . PHE A 1 91 ? -0.086 8.931 7.941 1.00 92.38 91 PHE A N 1
ATOM 729 C CA . PHE A 1 91 ? 0.413 8.079 9.013 1.00 92.38 91 PHE A CA 1
ATOM 730 C C . PHE A 1 91 ? 1.730 8.606 9.583 1.00 92.38 91 PHE A C 1
ATOM 732 O O . PHE A 1 91 ? 1.859 8.728 10.794 1.00 92.38 91 PHE A O 1
ATOM 739 N N . GLY A 1 92 ? 2.691 8.958 8.724 1.00 90.88 92 GLY A N 1
ATOM 740 C CA . GLY A 1 92 ? 3.967 9.527 9.160 1.00 90.88 92 GLY A CA 1
ATOM 741 C C . GLY A 1 92 ? 3.812 10.875 9.867 1.00 90.88 92 GLY A C 1
ATOM 742 O O . GLY A 1 92 ? 4.529 11.137 10.824 1.00 90.88 92 GLY A O 1
ATOM 743 N N . TYR A 1 93 ? 2.853 11.703 9.448 1.00 92.69 93 TYR A N 1
ATOM 744 C CA . TYR A 1 93 ? 2.547 12.968 10.117 1.00 92.69 93 TYR A CA 1
ATOM 745 C C . TYR A 1 93 ? 1.979 12.763 11.531 1.00 92.69 93 TYR A C 1
ATOM 747 O O . TYR A 1 93 ? 2.362 13.479 12.450 1.00 92.69 93 TYR A O 1
ATOM 755 N N . LEU A 1 94 ? 1.089 11.781 11.711 1.00 93.06 94 LEU A N 1
ATOM 756 C CA . LEU A 1 94 ? 0.397 11.540 12.984 1.00 93.06 94 LEU A CA 1
ATOM 757 C C . LEU A 1 94 ? 1.192 10.669 13.968 1.00 93.06 94 LEU A C 1
ATOM 759 O O . LEU A 1 94 ? 1.121 10.887 15.174 1.00 93.06 94 LEU A O 1
ATOM 763 N N . ASP A 1 95 ? 1.928 9.673 13.475 1.00 90.38 95 ASP A N 1
ATOM 764 C CA . ASP A 1 95 ? 2.727 8.766 14.309 1.00 90.38 95 ASP A CA 1
ATOM 765 C C . ASP A 1 95 ? 4.179 9.251 14.470 1.00 90.38 95 ASP A C 1
ATOM 767 O O . ASP A 1 95 ? 4.818 8.997 15.487 1.00 90.38 95 ASP A O 1
ATOM 771 N N . GLY A 1 96 ? 4.698 9.991 13.493 1.00 86.38 96 GLY A N 1
ATOM 772 C CA . GLY A 1 96 ? 6.097 10.400 13.420 1.00 86.38 96 GLY A CA 1
ATOM 773 C C . GLY A 1 96 ? 6.903 9.579 12.412 1.00 86.38 96 GLY A C 1
ATOM 774 O O . GLY A 1 96 ? 6.479 8.533 11.908 1.00 86.38 96 GLY A O 1
ATOM 775 N N . GLU A 1 97 ? 8.100 10.073 12.093 1.00 75.12 97 GLU A N 1
ATOM 776 C CA . GLU A 1 97 ? 8.985 9.407 11.142 1.00 75.12 97 GLU A CA 1
ATOM 777 C C . GLU A 1 97 ? 9.482 8.065 11.686 1.00 75.12 97 GLU A C 1
ATOM 779 O O . GLU A 1 97 ? 9.882 7.928 12.845 1.00 75.12 97 GLU A O 1
ATOM 784 N N . THR A 1 98 ? 9.477 7.047 10.830 1.00 68.19 98 THR A N 1
ATOM 785 C CA . THR A 1 98 ? 10.000 5.722 11.166 1.00 68.19 98 THR A CA 1
ATOM 786 C C . THR A 1 98 ? 11.518 5.792 11.315 1.00 68.19 98 THR A C 1
ATOM 788 O O . THR A 1 98 ? 12.204 6.198 10.382 1.00 68.19 98 THR A O 1
ATOM 791 N N . THR A 1 99 ? 12.059 5.333 12.444 1.00 60.00 99 THR A N 1
ATOM 792 C CA . THR A 1 99 ? 13.510 5.331 12.713 1.00 60.00 99 THR A CA 1
ATOM 793 C C . THR A 1 99 ? 14.268 4.190 12.020 1.00 60.00 99 THR A C 1
ATOM 795 O O . THR A 1 99 ? 15.488 4.106 12.132 1.00 60.00 99 THR A O 1
ATOM 798 N N . GLY A 1 100 ? 13.571 3.306 11.293 1.00 58.66 100 GLY A N 1
ATOM 799 C CA . GLY A 1 100 ? 14.165 2.188 10.558 1.00 58.66 100 GLY A CA 1
ATOM 800 C C . GLY A 1 100 ? 13.164 1.417 9.686 1.00 58.66 100 GLY A C 1
ATOM 801 O O . GLY A 1 100 ? 11.959 1.665 9.716 1.00 58.66 100 GLY A O 1
ATOM 802 N N . GLN A 1 101 ? 13.666 0.439 8.920 1.00 53.72 101 GLN A N 1
ATOM 803 C CA . GLN A 1 101 ? 12.889 -0.371 7.958 1.00 53.72 101 GLN A CA 1
ATOM 804 C C . GLN A 1 101 ? 11.793 -1.260 8.578 1.00 53.72 101 GLN A C 1
ATOM 806 O O . GLN A 1 101 ? 10.972 -1.796 7.833 1.00 53.72 101 GLN A O 1
ATOM 811 N N . ALA A 1 102 ? 11.749 -1.408 9.906 1.00 59.09 102 ALA A N 1
ATOM 812 C CA . ALA A 1 102 ? 10.765 -2.253 10.588 1.00 59.09 102 ALA A CA 1
ATOM 813 C C . ALA A 1 102 ? 10.188 -1.655 11.885 1.00 59.09 102 ALA A C 1
ATOM 815 O O . ALA A 1 102 ? 9.319 -2.271 12.495 1.00 59.09 102 ALA A O 1
ATOM 816 N N . SER A 1 103 ? 10.643 -0.478 12.324 1.00 68.75 103 SER A N 1
ATOM 817 C CA . SER A 1 103 ? 10.227 0.110 13.602 1.00 68.75 103 SER A CA 1
ATOM 818 C C . SER A 1 103 ? 9.342 1.337 13.407 1.00 68.75 103 SER A C 1
ATOM 820 O O . SER A 1 103 ? 9.640 2.227 12.606 1.00 68.75 103 SER A O 1
ATOM 822 N N . PHE A 1 104 ? 8.260 1.387 14.180 1.00 79.75 104 PHE A N 1
ATOM 823 C CA . PHE A 1 104 ? 7.461 2.590 14.386 1.00 79.75 104 PHE A CA 1
ATOM 824 C C . PHE A 1 104 ? 7.991 3.349 15.601 1.00 79.75 104 PHE A C 1
ATOM 826 O O . PHE A 1 104 ? 8.336 2.748 16.622 1.00 79.75 104 PHE A O 1
ATOM 833 N N . SER A 1 105 ? 8.078 4.669 15.491 1.00 76.38 105 SER A N 1
ATOM 834 C CA . SER A 1 105 ? 8.550 5.541 16.569 1.00 76.38 105 SER A CA 1
ATOM 835 C C . SER A 1 105 ? 7.394 6.010 17.457 1.00 76.38 105 SER A C 1
ATOM 837 O O . SER A 1 105 ? 7.551 6.080 18.685 1.00 76.38 105 SER A O 1
ATOM 839 N N . GLY A 1 106 ? 6.227 6.252 16.857 1.00 86.12 106 GLY A N 1
ATOM 840 C CA . GLY A 1 106 ? 5.052 6.783 17.524 1.00 86.12 106 GLY A CA 1
ATOM 841 C C . GLY A 1 106 ? 4.214 5.777 18.293 1.00 86.12 106 GLY A C 1
ATOM 842 O O . GLY A 1 106 ? 4.429 4.562 18.281 1.00 86.12 106 GLY A O 1
ATOM 843 N N . LYS A 1 107 ? 3.249 6.326 19.034 1.00 90.50 107 LYS A N 1
ATOM 844 C CA . LYS A 1 107 ? 2.357 5.553 19.905 1.00 90.50 107 LYS A CA 1
ATOM 845 C C . LYS A 1 107 ? 1.414 4.661 19.098 1.00 90.50 107 LYS A C 1
ATOM 847 O O . LYS A 1 107 ? 1.178 3.531 19.518 1.00 90.50 107 LYS A O 1
ATOM 852 N N . ILE A 1 108 ? 0.911 5.142 17.960 1.00 91.88 108 ILE A N 1
ATOM 853 C CA . ILE A 1 108 ? -0.038 4.401 17.122 1.00 91.88 108 ILE A CA 1
ATOM 854 C C . ILE A 1 108 ? 0.690 3.220 16.494 1.00 91.88 108 ILE A C 1
ATOM 856 O O . ILE A 1 108 ? 0.281 2.077 16.670 1.00 91.88 108 ILE A O 1
ATOM 860 N N . GLY A 1 109 ? 1.817 3.464 15.831 1.00 90.31 109 GLY A N 1
ATOM 861 C CA . GLY A 1 109 ? 2.579 2.418 15.167 1.00 90.31 109 GLY A CA 1
ATOM 862 C C . GLY A 1 109 ? 3.114 1.364 16.137 1.00 90.31 109 GLY A C 1
ATOM 863 O O . GLY A 1 109 ? 3.114 0.180 15.804 1.00 90.31 109 GLY A O 1
ATOM 864 N N . LYS A 1 110 ? 3.472 1.742 17.374 1.00 89.56 110 LYS A N 1
ATOM 865 C CA . LYS A 1 110 ? 3.785 0.770 18.438 1.00 89.56 110 LYS A CA 1
ATOM 866 C C . LYS A 1 110 ? 2.584 -0.114 18.773 1.00 89.56 110 LYS A C 1
ATOM 868 O O . LYS A 1 110 ? 2.751 -1.330 18.850 1.00 89.56 110 LYS A O 1
ATOM 873 N N . GLN A 1 111 ? 1.388 0.463 18.902 1.00 90.31 111 GLN A N 1
ATOM 874 C CA . GLN A 1 111 ? 0.149 -0.287 19.146 1.00 90.31 111 GLN A CA 1
ATOM 875 C C . GLN A 1 111 ? -0.178 -1.269 18.018 1.00 90.31 111 GLN A C 1
ATOM 877 O O . GLN A 1 111 ? -0.622 -2.385 18.283 1.00 90.31 111 GLN A O 1
ATOM 882 N N . LEU A 1 112 ? 0.118 -0.909 16.765 1.00 89.62 112 LEU A N 1
ATOM 883 C CA . LEU A 1 112 ? -0.115 -1.790 15.617 1.00 89.62 112 LEU A CA 1
ATOM 884 C C . LEU A 1 112 ? 0.704 -3.084 15.651 1.00 89.62 112 LEU A C 1
ATOM 886 O O . LEU A 1 112 ? 0.352 -4.017 14.935 1.00 89.62 112 LEU A O 1
ATOM 890 N N . THR A 1 113 ? 1.787 -3.167 16.431 1.00 86.19 113 THR A N 1
ATOM 891 C CA . THR A 1 113 ? 2.632 -4.376 16.480 1.00 86.19 113 THR A CA 1
ATOM 892 C C . THR A 1 113 ? 2.040 -5.513 17.308 1.00 86.19 113 THR A C 1
ATOM 894 O O . THR A 1 113 ? 2.468 -6.648 17.134 1.00 86.19 113 THR A O 1
ATOM 897 N N . TYR A 1 114 ? 1.075 -5.218 18.182 1.00 85.19 114 TYR A N 1
ATOM 898 C CA . TYR A 1 114 ? 0.421 -6.196 19.058 1.00 85.19 114 TYR A CA 1
ATOM 899 C C . TYR A 1 114 ? -1.111 -6.142 18.989 1.00 85.19 114 TYR A C 1
ATOM 901 O O . TYR A 1 114 ? -1.786 -6.826 19.762 1.00 85.19 114 TYR A O 1
ATOM 909 N N . CYS A 1 115 ? -1.673 -5.320 18.094 1.00 85.50 115 CYS A N 1
ATOM 910 C CA . CYS A 1 115 ? -3.115 -5.100 17.999 1.00 85.50 115 CYS A CA 1
ATOM 911 C C . CYS A 1 115 ? -3.897 -6.383 17.692 1.00 85.50 115 CYS A C 1
ATOM 913 O O . CYS A 1 115 ? -5.053 -6.482 18.076 1.00 85.50 115 CYS A O 1
ATOM 915 N N . GLU A 1 116 ? -3.274 -7.386 17.064 1.00 81.00 116 GLU A N 1
ATOM 916 C CA . GLU A 1 116 ? -3.904 -8.681 16.774 1.00 81.00 116 GLU A CA 1
ATOM 917 C C . GLU A 1 116 ? -4.269 -9.496 18.025 1.00 81.00 116 GLU A C 1
ATOM 919 O O . GLU A 1 116 ? -5.028 -10.455 17.930 1.00 81.00 116 GLU A O 1
ATOM 924 N N . LYS A 1 117 ? -3.720 -9.142 19.192 1.00 84.44 117 LYS A N 1
ATOM 925 C CA . LYS A 1 117 ? -4.000 -9.812 20.472 1.00 84.44 117 LYS A CA 1
ATOM 926 C C . LYS A 1 117 ? -5.074 -9.105 21.291 1.00 84.44 117 LYS A C 1
ATOM 928 O O . LYS A 1 117 ? -5.417 -9.581 22.373 1.00 84.44 117 LYS A O 1
ATOM 933 N N . LEU A 1 118 ? -5.535 -7.941 20.839 1.00 85.56 118 LEU A N 1
ATOM 934 C CA . LEU A 1 118 ? -6.513 -7.160 21.576 1.00 85.56 118 LEU A CA 1
ATOM 935 C C . LEU A 1 118 ? -7.915 -7.739 21.350 1.00 85.56 118 LEU A C 1
ATOM 937 O O . LEU A 1 118 ? -8.231 -8.154 20.234 1.00 85.56 118 LEU A O 1
ATOM 941 N N . PRO A 1 119 ? -8.758 -7.795 22.395 1.00 85.44 119 PRO A N 1
ATOM 942 C CA . PRO A 1 119 ? -10.139 -8.203 22.224 1.00 85.44 119 PRO A CA 1
ATOM 943 C C . PRO A 1 119 ? -10.899 -7.139 21.434 1.00 85.44 119 PRO A C 1
ATOM 945 O O . PRO A 1 119 ? -10.668 -5.940 21.599 1.00 85.44 119 PRO A O 1
ATOM 948 N N . ILE A 1 120 ? -11.862 -7.589 20.636 1.00 84.44 120 ILE A N 1
ATOM 949 C CA . ILE A 1 120 ? -12.854 -6.686 20.062 1.00 84.44 120 ILE A CA 1
ATOM 950 C C . ILE A 1 120 ? -13.808 -6.241 21.161 1.00 84.44 120 ILE A C 1
ATOM 952 O O . ILE A 1 120 ? -14.290 -7.052 21.954 1.00 84.44 120 ILE A O 1
ATOM 956 N N . ILE A 1 121 ? -14.073 -4.944 21.187 1.00 86.62 121 ILE A N 1
ATOM 957 C CA . ILE A 1 121 ? -14.983 -4.291 22.122 1.00 86.62 121 ILE A CA 1
ATOM 958 C C . ILE A 1 121 ? -15.978 -3.421 21.348 1.00 86.62 121 ILE A C 1
ATOM 960 O O . ILE A 1 121 ? -16.010 -3.452 20.121 1.00 86.62 121 ILE A O 1
ATOM 964 N N . ASN A 1 122 ? -16.810 -2.653 22.051 1.00 86.25 122 ASN A N 1
ATOM 965 C CA . ASN A 1 122 ? -17.764 -1.754 21.405 1.00 86.25 122 ASN A CA 1
ATOM 966 C C . ASN A 1 122 ? -17.039 -0.607 20.680 1.00 86.25 122 ASN A C 1
ATOM 968 O O . ASN A 1 122 ? -16.090 -0.034 21.216 1.00 86.25 122 ASN A O 1
ATOM 972 N N . PHE A 1 123 ? -17.527 -0.258 19.490 1.00 89.69 123 PHE A N 1
ATOM 973 C CA . PHE A 1 123 ? -17.044 0.838 18.649 1.00 89.69 123 PHE A CA 1
ATOM 974 C C . PHE A 1 123 ? -18.224 1.559 17.985 1.00 89.69 123 PHE A C 1
ATOM 976 O O . PHE A 1 123 ? -19.321 1.013 17.914 1.00 89.69 123 PHE A O 1
ATOM 983 N N . GLU A 1 124 ? -17.988 2.779 17.507 1.00 89.94 124 GLU A N 1
ATOM 984 C CA . GLU A 1 124 ? -18.991 3.610 16.827 1.00 89.94 124 GLU A CA 1
ATOM 985 C C . GLU A 1 124 ? -18.950 3.404 15.305 1.00 89.94 124 GLU A C 1
ATOM 987 O O . GLU A 1 124 ? -17.870 3.217 14.724 1.00 89.94 124 GLU A O 1
ATOM 992 N N . ALA A 1 125 ? -20.112 3.491 14.654 1.00 92.38 125 ALA A N 1
ATOM 993 C CA . ALA A 1 125 ? -20.229 3.462 13.205 1.00 92.38 125 ALA A CA 1
ATOM 994 C C . ALA A 1 125 ? -19.486 4.636 12.583 1.00 92.38 125 ALA A C 1
ATOM 996 O O . ALA A 1 125 ? -19.518 5.771 13.064 1.00 92.38 125 ALA A O 1
ATOM 997 N N . ILE A 1 126 ? -18.898 4.376 11.420 1.00 93.81 126 ILE A N 1
ATOM 998 C CA . ILE A 1 126 ? -18.390 5.428 10.547 1.00 93.81 126 ILE A CA 1
ATOM 999 C C . ILE A 1 126 ? -19.104 5.313 9.213 1.00 93.81 126 ILE A C 1
ATOM 1001 O O . ILE A 1 126 ? -19.030 4.286 8.536 1.00 93.81 126 ILE A O 1
ATOM 1005 N N . GLU A 1 127 ? -19.784 6.395 8.843 1.00 91.69 127 GLU A N 1
ATOM 1006 C CA . GLU A 1 127 ? -20.487 6.496 7.573 1.00 91.69 127 GLU A CA 1
ATOM 1007 C C . GLU A 1 127 ? -19.529 6.287 6.395 1.00 91.69 127 GLU A C 1
ATOM 1009 O O . GLU A 1 127 ? -18.420 6.838 6.342 1.00 91.69 127 GLU A O 1
ATOM 1014 N N . LEU A 1 128 ? -19.993 5.488 5.438 1.00 91.38 128 LEU A N 1
ATOM 1015 C CA . LEU A 1 128 ? -19.237 5.039 4.288 1.00 91.38 128 LEU A CA 1
ATOM 1016 C C . LEU A 1 128 ? -20.159 4.921 3.070 1.00 91.38 128 LEU A C 1
ATOM 1018 O O . LEU A 1 128 ? -21.237 4.334 3.153 1.00 91.38 128 LEU A O 1
ATOM 1022 N N . ASN A 1 129 ? -19.694 5.409 1.920 1.00 86.75 129 ASN A N 1
ATOM 1023 C CA . ASN A 1 129 ? -20.372 5.183 0.644 1.00 86.75 129 ASN A CA 1
ATOM 1024 C C . ASN A 1 129 ? -20.349 3.699 0.256 1.00 86.75 129 ASN A C 1
ATOM 1026 O O . ASN A 1 129 ? -19.381 2.986 0.518 1.00 86.75 129 ASN A O 1
ATOM 1030 N N . GLU A 1 130 ? -21.385 3.233 -0.437 1.00 86.00 130 GLU A N 1
ATOM 1031 C CA . GLU A 1 130 ? -21.503 1.823 -0.800 1.00 86.00 130 GLU A CA 1
ATOM 1032 C C . GLU A 1 130 ? -20.308 1.319 -1.637 1.00 86.00 130 GLU A C 1
ATOM 1034 O O . GLU A 1 130 ? -20.034 1.780 -2.749 1.00 86.00 130 GLU A O 1
ATOM 1039 N N . ILE A 1 131 ? -19.612 0.302 -1.116 1.00 90.25 131 ILE A N 1
ATOM 1040 C CA . ILE A 1 131 ? -18.542 -0.401 -1.831 1.00 90.25 131 ILE A CA 1
ATOM 1041 C C . ILE A 1 131 ? -19.145 -1.600 -2.563 1.00 90.25 131 ILE A C 1
ATOM 1043 O O . ILE A 1 131 ? -19.217 -2.719 -2.034 1.00 90.25 131 ILE A O 1
ATOM 1047 N N . ASN A 1 132 ? -19.552 -1.357 -3.808 1.00 87.31 132 ASN A N 1
ATOM 1048 C CA . ASN A 1 132 ? -19.971 -2.408 -4.729 1.00 87.31 132 ASN A CA 1
ATOM 1049 C C . ASN A 1 132 ? -18.744 -3.011 -5.438 1.00 87.31 132 ASN A C 1
ATOM 1051 O O . ASN A 1 132 ? -18.102 -2.337 -6.253 1.00 87.31 132 ASN A O 1
ATOM 1055 N N . ILE A 1 133 ? -18.397 -4.252 -5.085 1.00 91.00 133 ILE A N 1
ATOM 1056 C CA . ILE A 1 133 ? -17.315 -5.017 -5.707 1.00 91.00 133 ILE A CA 1
ATOM 1057 C C . ILE A 1 133 ? -17.622 -6.516 -5.719 1.00 91.00 133 ILE A C 1
ATOM 1059 O O . ILE A 1 133 ? -18.162 -7.070 -4.758 1.00 91.00 133 ILE A O 1
ATOM 1063 N N . ASN A 1 134 ? -17.227 -7.188 -6.801 1.00 87.88 134 ASN A N 1
ATOM 1064 C CA . ASN A 1 134 ? -17.284 -8.639 -6.886 1.00 87.88 134 ASN A CA 1
ATOM 1065 C C . ASN A 1 134 ? -16.197 -9.276 -5.997 1.00 87.88 134 ASN A C 1
ATOM 1067 O O . ASN A 1 134 ? -14.999 -9.094 -6.225 1.00 87.88 134 ASN A O 1
ATOM 1071 N N . LYS A 1 135 ? -16.621 -10.066 -5.005 1.00 87.56 135 LYS A N 1
ATOM 1072 C CA . LYS A 1 135 ? -15.731 -10.723 -4.037 1.00 87.56 135 LYS A CA 1
ATOM 1073 C C . LYS A 1 135 ? -14.895 -11.869 -4.626 1.00 87.56 135 LYS A C 1
ATOM 1075 O O . LYS A 1 135 ? -13.877 -12.224 -4.042 1.00 87.56 135 LYS A O 1
ATOM 1080 N N . THR A 1 136 ? -15.269 -12.436 -5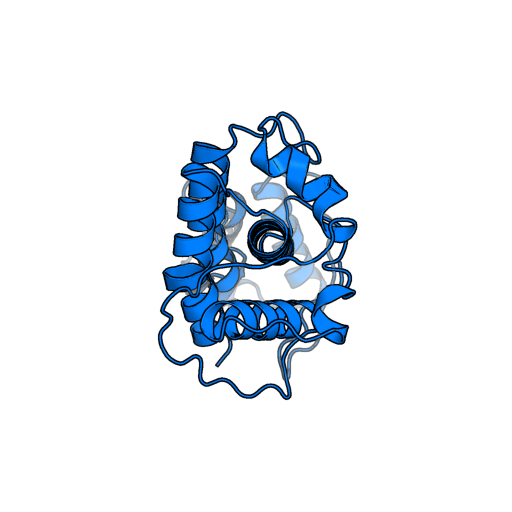.778 1.00 86.12 136 THR A N 1
ATOM 1081 C CA . THR A 1 136 ? -14.660 -13.663 -6.336 1.00 86.12 136 THR A CA 1
ATOM 1082 C C . THR A 1 136 ? -13.149 -13.556 -6.591 1.00 86.12 136 THR A C 1
ATOM 1084 O O . THR A 1 136 ? -12.461 -14.572 -6.580 1.00 86.12 136 THR A O 1
ATOM 1087 N N . TYR A 1 137 ? -12.613 -12.349 -6.803 1.00 83.38 137 TYR A N 1
ATOM 1088 C CA . TYR A 1 137 ? -11.202 -12.135 -7.170 1.00 83.38 137 TYR A CA 1
ATOM 1089 C C . TYR A 1 137 ? -10.407 -11.316 -6.146 1.00 83.38 137 TYR A C 1
ATOM 1091 O O . TYR A 1 137 ? -9.354 -10.756 -6.480 1.00 83.38 137 TYR A O 1
ATOM 1099 N N . LEU A 1 138 ? -10.905 -11.214 -4.913 1.00 89.75 138 LEU A N 1
ATOM 1100 C CA . LEU A 1 138 ? -10.187 -10.548 -3.832 1.00 89.75 138 LEU A CA 1
ATOM 1101 C C . LEU A 1 138 ? -9.146 -11.489 -3.222 1.00 89.75 138 LEU A C 1
ATOM 1103 O O . LEU A 1 138 ? -9.407 -12.665 -2.973 1.00 89.75 138 LEU A O 1
ATOM 1107 N N . SER A 1 139 ? -7.945 -10.964 -2.974 1.00 89.44 139 SER A N 1
ATOM 1108 C CA . SER A 1 139 ? -6.976 -11.661 -2.127 1.00 89.44 139 SER A CA 1
ATOM 1109 C C . SER A 1 139 ? -7.475 -11.713 -0.678 1.00 89.44 139 SER A C 1
ATOM 1111 O O . SER A 1 139 ? -8.382 -10.973 -0.299 1.00 89.44 139 SER A O 1
ATOM 1113 N N . LYS A 1 140 ? -6.848 -12.547 0.162 1.00 89.31 140 LYS A N 1
ATOM 1114 C CA . LYS A 1 140 ? -7.193 -12.643 1.591 1.00 89.31 140 LYS A CA 1
ATOM 1115 C C . LYS A 1 140 ? -7.154 -11.278 2.292 1.00 89.31 140 LYS A C 1
ATOM 1117 O O . LYS A 1 140 ? -8.115 -10.916 2.960 1.00 89.31 140 LYS A O 1
ATOM 1122 N N . ASP A 1 141 ? -6.099 -10.498 2.062 1.00 89.50 141 ASP A N 1
ATOM 1123 C CA . ASP A 1 141 ? -5.941 -9.172 2.672 1.00 89.50 141 ASP A CA 1
ATOM 1124 C C . ASP A 1 141 ? -6.988 -8.174 2.145 1.00 89.50 141 ASP A C 1
ATOM 1126 O O . ASP A 1 141 ? -7.530 -7.374 2.900 1.00 89.50 141 ASP A O 1
ATOM 1130 N N . GLN A 1 142 ? -7.329 -8.238 0.852 1.00 92.00 142 GLN A N 1
ATOM 1131 C CA . GLN A 1 142 ? -8.364 -7.378 0.264 1.00 92.00 142 GLN A CA 1
ATOM 1132 C C . GLN A 1 142 ? -9.758 -7.721 0.793 1.00 92.00 142 GLN A C 1
ATOM 1134 O O . GLN A 1 142 ? -10.559 -6.822 1.045 1.00 92.00 142 GLN A O 1
ATOM 1139 N N . GLN A 1 143 ? -10.038 -9.012 0.978 1.00 93.25 143 GLN A N 1
ATOM 1140 C CA . GLN A 1 143 ? -11.275 -9.474 1.594 1.00 93.25 143 GLN A CA 1
ATOM 1141 C C . GLN A 1 143 ? -11.348 -9.034 3.058 1.00 93.25 143 GLN A C 1
ATOM 1143 O O . GLN A 1 143 ? -12.398 -8.574 3.493 1.00 93.25 143 GLN A O 1
ATOM 1148 N N . TYR A 1 144 ? -10.234 -9.091 3.796 1.00 93.19 144 TYR A N 1
ATOM 1149 C CA . TYR A 1 144 ? -10.173 -8.564 5.157 1.00 93.19 144 TYR A CA 1
ATOM 1150 C C . TYR A 1 144 ? -10.498 -7.068 5.174 1.00 93.19 144 TYR A C 1
ATOM 1152 O O . TYR A 1 144 ? -11.435 -6.680 5.865 1.00 93.19 144 TYR A O 1
ATOM 1160 N N . LEU A 1 145 ? -9.827 -6.241 4.362 1.00 94.94 145 LEU A N 1
ATOM 1161 C CA . LEU A 1 145 ? -10.148 -4.811 4.293 1.00 94.94 145 LEU A CA 1
ATOM 1162 C C . LEU A 1 145 ? -11.647 -4.574 4.037 1.00 94.94 145 LEU A C 1
ATOM 1164 O O . LEU A 1 145 ? -12.247 -3.726 4.689 1.00 94.94 145 LEU A O 1
ATOM 1168 N N . LEU A 1 146 ? -12.264 -5.337 3.129 1.00 94.94 146 LEU A N 1
ATOM 1169 C CA . LEU A 1 146 ? -13.690 -5.198 2.831 1.00 94.94 146 LEU A CA 1
ATOM 1170 C C . LEU A 1 146 ? -14.571 -5.566 4.032 1.00 94.94 146 LEU A C 1
ATOM 1172 O O . LEU A 1 146 ? -15.524 -4.850 4.334 1.00 94.94 146 LEU A O 1
ATOM 1176 N N . ASP A 1 147 ? -14.266 -6.680 4.692 1.00 94.50 147 ASP A N 1
ATOM 1177 C CA . ASP A 1 147 ? -15.060 -7.192 5.807 1.00 94.50 147 ASP A CA 1
ATOM 1178 C C . ASP A 1 147 ? -14.974 -6.262 7.025 1.00 94.50 147 ASP A C 1
ATOM 1180 O O . ASP A 1 147 ? -16.005 -5.943 7.611 1.00 94.50 147 ASP A O 1
ATOM 1184 N N . ILE A 1 148 ? -13.782 -5.758 7.366 1.00 94.75 148 ILE A N 1
ATOM 1185 C CA . ILE A 1 148 ? -13.605 -4.858 8.518 1.00 94.75 148 ILE A CA 1
ATOM 1186 C C . ILE A 1 148 ? -14.213 -3.476 8.291 1.00 94.75 148 ILE A C 1
ATOM 1188 O O . ILE A 1 148 ? -14.828 -2.920 9.195 1.00 94.75 148 ILE A O 1
ATOM 1192 N N . VAL A 1 149 ? -14.123 -2.943 7.072 1.00 95.62 149 VAL A N 1
ATOM 1193 C CA . VAL A 1 149 ? -14.772 -1.677 6.712 1.00 95.62 149 VAL A CA 1
ATOM 1194 C C . VAL A 1 149 ? -16.298 -1.804 6.816 1.00 95.62 149 VAL A C 1
ATOM 1196 O O . VAL A 1 149 ? -16.954 -0.920 7.361 1.00 95.62 149 VAL A O 1
ATOM 1199 N N . ARG A 1 150 ? -16.874 -2.927 6.369 1.00 94.25 150 ARG A N 1
ATOM 1200 C CA . ARG A 1 150 ? -18.316 -3.197 6.514 1.00 94.25 150 ARG A CA 1
ATOM 1201 C C . ARG A 1 150 ? -18.730 -3.427 7.966 1.00 94.25 150 ARG A C 1
ATOM 1203 O O . ARG A 1 150 ? -19.798 -2.971 8.355 1.00 94.25 150 ARG A O 1
ATOM 1210 N N . ALA A 1 151 ? -17.893 -4.092 8.758 1.00 93.81 151 ALA A N 1
ATOM 1211 C CA . ALA A 1 151 ? -18.142 -4.300 10.181 1.00 93.81 151 ALA A CA 1
ATOM 1212 C C . ALA A 1 151 ? -18.207 -2.974 10.949 1.00 93.81 151 ALA A C 1
ATOM 1214 O O . ALA A 1 151 ? -19.130 -2.763 11.732 1.00 93.81 151 ALA A O 1
ATOM 1215 N N . ILE A 1 152 ? -17.272 -2.057 10.670 1.00 94.81 152 ILE A N 1
ATOM 1216 C CA . ILE A 1 152 ? -17.269 -0.707 11.251 1.00 94.81 152 ILE A CA 1
ATOM 1217 C C . ILE A 1 152 ? -18.508 0.068 10.808 1.00 94.81 152 ILE A C 1
ATOM 1219 O O . ILE A 1 152 ? -19.177 0.663 11.641 1.00 94.81 152 ILE A O 1
ATOM 1223 N N . GLN A 1 153 ? -18.857 0.029 9.520 1.00 94.88 153 GLN A N 1
ATOM 1224 C CA . GLN A 1 153 ? -20.056 0.700 9.011 1.00 94.88 153 GLN A CA 1
ATOM 1225 C C . GLN A 1 153 ? -21.349 0.203 9.682 1.00 94.88 153 GLN A C 1
ATOM 1227 O O . GLN A 1 153 ? -22.267 0.990 9.889 1.00 94.88 153 GLN A O 1
ATOM 1232 N N . ALA A 1 154 ? -21.428 -1.092 9.996 1.00 92.75 154 ALA A N 1
ATOM 1233 C CA . ALA A 1 154 ? -22.615 -1.730 10.558 1.00 92.75 154 ALA A CA 1
ATOM 1234 C C . ALA A 1 154 ? -22.634 -1.798 12.096 1.00 92.75 154 ALA A C 1
ATOM 1236 O O . ALA A 1 154 ? -23.568 -2.383 12.638 1.00 92.75 154 ALA A O 1
ATOM 1237 N N . GLU A 1 155 ? -21.614 -1.278 12.792 1.00 93.25 155 GLU A N 1
ATOM 1238 C CA . GLU A 1 155 ? -21.442 -1.456 14.251 1.00 93.25 155 GLU A CA 1
ATOM 1239 C C . GLU A 1 155 ? -21.448 -2.928 14.703 1.00 93.25 155 GLU A C 1
ATOM 1241 O O . GLU A 1 155 ? -21.811 -3.267 15.828 1.00 93.25 155 GLU A O 1
ATOM 1246 N N . GLN A 1 156 ? -21.052 -3.844 13.816 1.00 90.62 156 GLN A N 1
ATOM 1247 C CA . GLN A 1 156 ? -21.155 -5.282 14.051 1.00 90.62 156 GLN A CA 1
ATOM 1248 C C . GLN A 1 156 ? -19.918 -5.997 13.534 1.00 90.62 156 GLN A C 1
ATOM 1250 O O . GLN A 1 156 ? -19.658 -6.031 12.333 1.00 90.62 156 GLN A O 1
ATOM 1255 N N . CYS A 1 157 ? -19.169 -6.624 14.442 1.00 90.25 157 CYS A N 1
ATOM 1256 C CA . CYS A 1 157 ? -18.025 -7.451 14.082 1.00 90.25 157 CYS A CA 1
ATOM 1257 C C . CYS A 1 157 ? -18.347 -8.935 14.271 1.00 90.25 157 CYS A C 1
ATOM 1259 O O . CYS A 1 157 ? -18.694 -9.376 15.367 1.00 90.25 157 CYS A O 1
ATOM 1261 N N . ALA A 1 158 ? -18.226 -9.711 13.194 1.00 88.69 158 ALA A N 1
ATOM 1262 C CA . ALA A 1 158 ? -18.431 -11.150 13.245 1.00 88.69 158 ALA A CA 1
ATOM 1263 C C . ALA A 1 158 ? -17.282 -11.848 14.009 1.00 88.69 158 ALA A C 1
ATOM 1265 O O . ALA A 1 158 ? -16.126 -11.430 13.887 1.00 88.69 158 ALA A O 1
ATOM 1266 N N . PRO A 1 159 ? -17.548 -12.936 14.760 1.00 84.94 159 PRO A N 1
ATOM 1267 C CA . PRO A 1 159 ? -16.511 -13.628 15.530 1.00 84.94 159 PRO A CA 1
ATOM 1268 C C . PRO A 1 159 ? -15.329 -14.136 14.691 1.00 84.94 159 PRO A C 1
ATOM 1270 O O . PRO A 1 159 ? -14.199 -14.150 15.170 1.00 84.94 159 PRO A O 1
ATOM 1273 N N . ASP A 1 160 ? -15.561 -14.532 13.435 1.00 87.38 160 ASP A N 1
ATOM 1274 C CA . ASP A 1 160 ? -14.502 -14.990 12.526 1.00 87.38 160 ASP A CA 1
ATOM 1275 C C . ASP A 1 160 ? -13.580 -13.847 12.078 1.00 87.38 160 ASP A C 1
ATOM 1277 O O . ASP A 1 160 ? -12.383 -14.053 11.875 1.00 87.38 160 ASP A O 1
ATOM 1281 N N . LEU A 1 161 ? -14.128 -12.637 11.940 1.00 86.81 161 LEU A N 1
ATOM 1282 C CA . LEU A 1 161 ? -13.363 -11.434 11.640 1.00 86.81 161 LEU A CA 1
ATOM 1283 C C . LEU A 1 161 ? -12.513 -11.020 12.847 1.00 86.81 161 LEU A C 1
ATOM 1285 O O . LEU A 1 161 ? -11.380 -10.581 12.665 1.00 86.81 161 LEU A O 1
ATOM 1289 N N . ALA A 1 162 ? -13.023 -11.238 14.063 1.00 80.19 162 ALA A N 1
ATOM 1290 C CA . ALA A 1 162 ? -12.348 -10.888 15.310 1.00 80.19 162 ALA A CA 1
ATOM 1291 C C . ALA A 1 162 ? -11.023 -11.616 15.541 1.00 80.19 162 ALA A C 1
ATOM 1293 O O . ALA A 1 162 ? -10.091 -11.052 16.105 1.00 80.19 162 ALA A O 1
ATOM 1294 N N . VAL A 1 163 ? -10.934 -12.866 15.094 1.00 83.31 163 VAL A N 1
ATOM 1295 C CA . VAL A 1 163 ? -9.753 -13.722 15.286 1.00 83.31 163 VAL A CA 1
ATOM 1296 C C . VAL A 1 163 ? -8.851 -13.777 14.051 1.00 83.31 163 VAL A C 1
ATOM 1298 O O . VAL A 1 163 ? -7.887 -14.544 14.010 1.00 83.31 163 VAL A O 1
ATOM 1301 N N . ARG A 1 164 ? -9.171 -13.007 13.006 1.00 87.75 164 ARG A N 1
ATOM 1302 C CA . ARG A 1 164 ? -8.474 -13.073 11.723 1.00 87.75 164 ARG A CA 1
ATOM 1303 C C . ARG A 1 164 ? -7.113 -12.388 11.819 1.00 87.75 164 ARG A C 1
ATOM 1305 O O . ARG A 1 164 ? -7.035 -11.190 12.087 1.00 87.75 164 ARG A O 1
ATOM 1312 N N . ASP A 1 165 ? -6.048 -13.130 11.517 1.00 83.81 165 ASP A N 1
ATOM 1313 C CA . ASP A 1 165 ? -4.691 -12.577 11.458 1.00 83.81 165 ASP A CA 1
ATOM 1314 C C . ASP A 1 165 ? -4.563 -11.590 10.278 1.00 83.81 165 ASP A C 1
ATOM 1316 O O . ASP A 1 165 ? -4.748 -11.990 9.122 1.00 83.81 165 ASP A O 1
ATOM 1320 N N . PRO A 1 166 ? -4.248 -10.304 10.528 1.00 79.94 166 PRO A N 1
ATOM 1321 C CA . PRO A 1 166 ? -4.025 -9.319 9.469 1.00 79.94 166 PRO A CA 1
ATOM 1322 C C . PRO A 1 166 ? -2.702 -9.535 8.712 1.00 79.94 166 PRO A C 1
ATOM 1324 O O . PRO A 1 166 ? -2.429 -8.839 7.732 1.00 79.94 166 PRO A O 1
ATOM 1327 N N . GLY A 1 167 ? -1.872 -10.481 9.156 1.00 82.44 167 GLY A N 1
ATOM 1328 C CA . GLY A 1 167 ? -0.568 -10.794 8.594 1.00 82.44 167 GLY A CA 1
ATOM 1329 C C . GLY A 1 167 ? 0.544 -9.903 9.147 1.00 82.44 167 GLY A C 1
ATOM 1330 O O . GLY A 1 167 ? 0.317 -8.953 9.904 1.00 82.44 167 GLY A O 1
ATOM 1331 N N . LEU A 1 168 ? 1.784 -10.217 8.761 1.00 79.50 168 LEU A N 1
ATOM 1332 C CA . LEU A 1 168 ? 2.974 -9.500 9.224 1.00 79.50 168 LEU A CA 1
ATOM 1333 C C . LEU A 1 168 ? 2.975 -8.042 8.754 1.00 79.50 168 LEU A C 1
ATOM 1335 O O . LEU A 1 168 ? 2.863 -7.752 7.559 1.00 79.50 168 LEU A O 1
ATOM 1339 N N . LEU A 1 169 ? 3.170 -7.134 9.709 1.00 75.81 169 LEU A N 1
ATOM 1340 C CA . LEU A 1 169 ? 3.321 -5.713 9.444 1.00 75.81 169 LEU A CA 1
ATOM 1341 C C . LEU A 1 169 ? 4.691 -5.454 8.804 1.00 75.81 169 LEU A C 1
ATOM 1343 O O . LEU A 1 169 ? 5.732 -5.729 9.393 1.00 75.81 169 LEU A O 1
ATOM 1347 N N . ALA A 1 170 ? 4.682 -4.927 7.582 1.00 69.81 170 ALA A N 1
ATOM 1348 C CA . ALA A 1 170 ? 5.878 -4.500 6.865 1.00 69.81 170 ALA A CA 1
ATOM 1349 C C . ALA A 1 170 ? 5.632 -3.120 6.251 1.00 69.81 170 ALA A C 1
ATOM 1351 O O . ALA A 1 170 ? 4.549 -2.864 5.722 1.00 69.81 170 ALA A O 1
ATOM 1352 N N . HIS A 1 171 ? 6.639 -2.240 6.245 1.00 64.75 171 HIS A N 1
ATOM 1353 C CA . HIS A 1 171 ? 6.495 -0.871 5.713 1.00 64.75 171 HIS A CA 1
ATOM 1354 C C . HIS A 1 171 ? 6.154 -0.807 4.218 1.00 64.75 171 HIS A C 1
ATOM 1356 O O . HIS A 1 171 ? 5.639 0.214 3.751 1.00 64.75 171 HIS A O 1
ATOM 1362 N N . SER A 1 172 ? 6.426 -1.889 3.483 1.00 62.22 172 SER A N 1
ATOM 1363 C CA . SER A 1 172 ? 6.067 -2.075 2.073 1.00 62.22 172 SER A CA 1
ATOM 1364 C C . SER A 1 172 ? 4.626 -2.547 1.857 1.00 62.22 172 SER A C 1
ATOM 1366 O O . SER A 1 172 ? 4.144 -2.492 0.732 1.00 62.22 172 SER A O 1
ATOM 1368 N N . ARG A 1 173 ? 3.927 -3.009 2.903 1.00 72.69 173 ARG A N 1
ATOM 1369 C CA . ARG A 1 173 ? 2.555 -3.536 2.831 1.00 72.69 173 ARG A CA 1
ATOM 1370 C C . ARG A 1 173 ? 1.592 -2.605 3.558 1.00 72.69 173 ARG A C 1
ATOM 1372 O O . ARG A 1 173 ? 1.206 -2.842 4.703 1.00 72.69 173 ARG A O 1
ATOM 1379 N N . ARG A 1 174 ? 1.205 -1.518 2.891 1.00 86.00 174 ARG A N 1
ATOM 1380 C CA . ARG A 1 174 ? 0.356 -0.476 3.492 1.00 86.00 174 ARG A CA 1
ATOM 1381 C C . ARG A 1 174 ? -1.085 -0.937 3.696 1.00 86.00 174 ARG A C 1
ATOM 1383 O O . ARG A 1 174 ? -1.695 -0.505 4.667 1.00 86.00 174 ARG A O 1
ATOM 1390 N N . LEU A 1 175 ? -1.566 -1.880 2.885 1.00 91.12 175 LEU A N 1
ATOM 1391 C CA . LEU A 1 175 ? -2.857 -2.542 3.094 1.00 91.12 175 LEU A CA 1
ATOM 1392 C C . LEU A 1 175 ? -2.960 -3.193 4.484 1.00 91.12 175 LEU A C 1
ATOM 1394 O O . LEU A 1 175 ? -3.909 -2.932 5.216 1.00 91.12 175 LEU A O 1
ATOM 1398 N N . THR A 1 176 ? -1.956 -3.979 4.887 1.00 90.44 176 THR A N 1
ATOM 1399 C CA . THR A 1 176 ? -1.904 -4.600 6.222 1.00 90.44 176 THR A CA 1
ATOM 1400 C C . THR A 1 176 ? -1.884 -3.553 7.333 1.00 90.44 176 THR A C 1
ATOM 1402 O O . THR A 1 176 ? -2.542 -3.725 8.354 1.00 90.44 176 THR A O 1
ATOM 1405 N N . CYS A 1 177 ? -1.160 -2.448 7.133 1.00 91.56 177 CYS A N 1
ATOM 1406 C CA . CYS A 1 177 ? -1.155 -1.337 8.082 1.00 91.56 177 CYS A CA 1
ATOM 1407 C C . CYS A 1 177 ? -2.553 -0.713 8.223 1.00 91.56 177 CYS A C 1
ATOM 1409 O O . CYS A 1 177 ? -3.029 -0.554 9.341 1.00 91.56 177 CYS A O 1
ATOM 1411 N N . ALA A 1 178 ? -3.249 -0.446 7.114 1.00 94.69 178 ALA A N 1
ATOM 1412 C CA . ALA A 1 178 ? -4.614 0.079 7.141 1.00 94.69 178 ALA A CA 1
ATOM 1413 C C . ALA A 1 178 ? -5.585 -0.874 7.864 1.00 94.69 178 ALA A C 1
ATOM 1415 O O . ALA A 1 178 ? -6.339 -0.435 8.728 1.00 94.69 178 ALA A O 1
ATOM 1416 N N . ILE A 1 179 ? -5.514 -2.181 7.585 1.00 94.19 179 ILE A N 1
ATOM 1417 C CA . ILE A 1 179 ? -6.324 -3.200 8.276 1.00 94.19 179 ILE A CA 1
ATOM 1418 C C . ILE A 1 179 ? -6.040 -3.192 9.781 1.00 94.19 179 ILE A C 1
ATOM 1420 O O . ILE A 1 179 ? -6.973 -3.175 10.577 1.00 94.19 179 ILE A O 1
ATOM 1424 N N . ARG A 1 180 ? -4.765 -3.149 10.186 1.00 93.19 180 ARG A N 1
ATOM 1425 C CA . ARG A 1 180 ? -4.379 -3.093 11.604 1.00 93.19 180 ARG A CA 1
ATOM 1426 C C . ARG A 1 180 ? -4.841 -1.802 12.286 1.00 93.19 180 ARG A C 1
ATOM 1428 O O . ARG A 1 180 ? -5.238 -1.860 13.442 1.00 93.19 180 ARG A O 1
ATOM 1435 N N . VAL A 1 181 ? -4.843 -0.660 11.593 1.00 94.94 181 VAL A N 1
ATOM 1436 C CA . VAL A 1 181 ? -5.390 0.605 12.124 1.00 94.94 181 VAL A CA 1
ATOM 1437 C C . VAL A 1 181 ? -6.895 0.491 12.383 1.00 94.94 181 VAL A C 1
ATOM 1439 O O . VAL A 1 181 ? -7.362 0.911 13.439 1.00 94.94 181 VAL A O 1
ATOM 1442 N N . LEU A 1 182 ? -7.650 -0.115 11.463 1.00 95.12 182 LEU A N 1
ATOM 1443 C CA . LEU A 1 182 ? -9.078 -0.383 11.665 1.00 95.12 182 LEU A CA 1
ATOM 1444 C C . LEU A 1 182 ? -9.312 -1.409 12.789 1.00 95.12 182 LEU A C 1
ATOM 1446 O O . LEU A 1 182 ? -10.207 -1.228 13.608 1.00 95.12 182 LEU A O 1
ATOM 1450 N N . GLY A 1 183 ? -8.477 -2.448 12.878 1.00 93.44 183 GLY A N 1
ATOM 1451 C CA . GLY A 1 183 ? -8.513 -3.430 13.968 1.00 93.44 183 GLY A CA 1
ATOM 1452 C C . GLY A 1 183 ? -8.224 -2.810 15.337 1.00 93.44 183 GLY A C 1
ATOM 1453 O O . GLY A 1 183 ? -8.848 -3.159 16.337 1.00 93.44 183 GLY A O 1
ATOM 1454 N N . LEU A 1 184 ? -7.315 -1.836 15.385 1.00 93.38 184 LEU A N 1
ATOM 1455 C CA . LEU A 1 184 ? -7.002 -1.098 16.602 1.00 93.38 184 LEU A CA 1
ATOM 1456 C C . LEU A 1 184 ? -8.192 -0.251 17.076 1.00 93.38 184 LEU A C 1
ATOM 1458 O O . LEU A 1 184 ? -8.452 -0.220 18.275 1.00 93.38 184 LEU A O 1
ATOM 1462 N N . LEU A 1 185 ? -8.935 0.382 16.159 1.00 94.00 185 LEU A N 1
ATOM 1463 C CA . LEU A 1 185 ? -10.154 1.132 16.492 1.00 94.00 185 LEU A CA 1
ATOM 1464 C C . LEU A 1 185 ? -11.174 0.252 17.218 1.00 94.00 185 LEU A C 1
ATOM 1466 O O . LEU A 1 185 ? -11.630 0.612 18.297 1.00 94.00 185 LEU A O 1
ATOM 1470 N N . ILE A 1 186 ? -11.507 -0.904 16.639 1.00 92.44 186 ILE A N 1
ATOM 1471 C CA . ILE A 1 186 ? -12.530 -1.814 17.185 1.00 92.44 186 ILE A CA 1
ATOM 1472 C C . ILE A 1 186 ? -12.075 -2.534 18.466 1.00 92.44 186 ILE A C 1
ATOM 1474 O O . ILE A 1 186 ? -12.840 -3.282 19.069 1.00 92.44 186 ILE A O 1
ATOM 1478 N N . SER A 1 187 ? -10.832 -2.291 18.886 1.00 90.75 187 SER A N 1
ATOM 1479 C CA . SER A 1 187 ? -10.226 -2.823 20.105 1.00 90.75 187 SER A CA 1
ATOM 1480 C C . SER A 1 187 ? -9.997 -1.746 21.182 1.00 90.75 187 SER A C 1
ATOM 1482 O O . SER A 1 187 ? -9.321 -2.012 22.178 1.00 90.75 187 SER A O 1
ATOM 1484 N N . GLN A 1 188 ? -10.509 -0.518 21.002 1.00 88.62 188 GLN A N 1
ATOM 1485 C CA . GLN A 1 188 ? -10.330 0.603 21.939 1.00 88.62 188 GLN A CA 1
ATOM 1486 C C . GLN A 1 188 ? -11.652 1.286 22.307 1.00 88.62 188 GLN A C 1
ATOM 1488 O O . GLN A 1 188 ? -12.424 1.669 21.439 1.00 88.62 188 GLN A O 1
ATOM 1493 N N . THR A 1 189 ? -11.882 1.505 23.609 1.00 84.50 189 THR A N 1
ATOM 1494 C CA . THR A 1 189 ? -13.088 2.196 24.108 1.00 84.50 189 THR A CA 1
ATOM 1495 C C . THR A 1 189 ? -13.013 3.699 23.873 1.00 84.50 189 THR A C 1
ATOM 1497 O O . THR A 1 189 ? -14.030 4.353 23.671 1.00 84.50 189 THR A O 1
ATOM 1500 N N . SER A 1 190 ? -11.795 4.242 23.895 1.00 88.88 190 SER A N 1
ATOM 1501 C CA . SER A 1 190 ? -11.523 5.674 23.788 1.00 88.88 190 SER A CA 1
ATOM 1502 C C . SER A 1 190 ? -10.363 5.918 22.817 1.00 88.88 190 SER A C 1
ATOM 1504 O O . SER A 1 190 ? -9.249 6.219 23.257 1.00 88.88 190 SER A O 1
ATOM 1506 N N . PRO A 1 191 ? -10.582 5.757 21.498 1.00 92.12 191 PRO A N 1
ATOM 1507 C CA . PRO A 1 191 ? -9.546 5.992 20.498 1.00 92.12 191 PRO A CA 1
ATOM 1508 C C . PRO A 1 191 ? -9.133 7.470 20.474 1.00 92.12 191 PRO A C 1
ATOM 1510 O O . PRO A 1 191 ? -9.974 8.367 20.604 1.00 92.12 191 PRO A O 1
ATOM 1513 N N . THR A 1 192 ? -7.835 7.732 20.295 1.00 94.75 192 THR A N 1
ATOM 1514 C CA . THR A 1 192 ? -7.295 9.104 20.272 1.00 94.75 192 THR A CA 1
ATOM 1515 C C . THR A 1 192 ? -7.770 9.880 19.041 1.00 94.75 192 THR A C 1
ATOM 1517 O O . THR A 1 192 ? -8.205 9.289 18.047 1.00 94.75 192 THR A O 1
ATOM 1520 N N . SER A 1 193 ? -7.662 11.211 19.073 1.00 95.12 193 SER A N 1
ATOM 1521 C CA . SER A 1 193 ? -7.958 12.083 17.925 1.00 95.12 193 SER A CA 1
ATOM 1522 C C . SER A 1 193 ? -7.200 11.660 16.669 1.00 95.12 193 SER A C 1
ATOM 1524 O O . SER A 1 193 ? -7.779 11.583 15.588 1.00 95.12 193 SER A O 1
ATOM 1526 N N . GLU A 1 194 ? -5.925 11.320 16.815 1.00 95.69 194 GLU A N 1
ATOM 1527 C CA . GLU A 1 194 ? -5.039 10.934 15.717 1.00 95.69 194 GLU A CA 1
ATOM 1528 C C . GLU A 1 194 ? -5.456 9.584 15.120 1.00 95.69 194 GLU A C 1
ATOM 1530 O O . GLU A 1 194 ? -5.521 9.439 13.897 1.00 95.69 194 GLU A O 1
ATOM 1535 N N . LEU A 1 195 ? -5.813 8.606 15.964 1.00 95.06 195 LEU A N 1
ATOM 1536 C CA . LEU A 1 195 ? -6.341 7.327 15.487 1.00 95.06 195 LEU A CA 1
ATOM 1537 C C . LEU A 1 195 ? -7.671 7.528 14.751 1.00 95.06 195 LEU A C 1
ATOM 1539 O O . LEU A 1 195 ? -7.845 7.001 13.651 1.00 95.06 195 LEU A O 1
ATOM 1543 N N . LYS A 1 196 ? -8.580 8.345 15.299 1.00 95.56 196 LYS A N 1
ATOM 1544 C CA . LYS A 1 196 ? -9.847 8.694 14.637 1.00 95.56 196 LYS A CA 1
ATOM 1545 C C . LYS A 1 196 ? -9.613 9.363 13.279 1.00 95.56 196 LYS A C 1
ATOM 1547 O O . LYS A 1 196 ? -10.348 9.069 12.337 1.00 95.56 196 LYS A O 1
ATOM 1552 N N . MET A 1 197 ? -8.601 10.221 13.138 1.00 96.62 197 MET A N 1
ATOM 1553 C CA . MET A 1 197 ? -8.241 10.830 11.850 1.00 96.62 197 MET A CA 1
ATOM 1554 C C . MET A 1 197 ? -7.778 9.785 10.828 1.00 96.62 197 MET A C 1
ATOM 1556 O O . MET A 1 197 ? -8.256 9.793 9.692 1.00 96.62 197 MET A O 1
ATOM 1560 N N . LEU A 1 198 ? -6.895 8.860 11.224 1.00 96.62 198 LEU A N 1
ATOM 1561 C CA . LEU A 1 198 ? -6.433 7.783 10.340 1.00 96.62 198 LEU A CA 1
ATOM 1562 C C . LEU A 1 198 ? -7.576 6.878 9.899 1.00 96.62 198 LEU A C 1
ATOM 1564 O O . LEU A 1 198 ? -7.708 6.584 8.714 1.00 96.62 198 LEU A O 1
ATOM 1568 N N . VAL A 1 199 ? -8.411 6.458 10.843 1.00 96.56 199 VAL A N 1
ATOM 1569 C CA . VAL A 1 199 ? -9.569 5.607 10.574 1.00 96.56 199 VAL A CA 1
ATOM 1570 C C . VAL A 1 199 ? -10.528 6.305 9.616 1.00 96.56 199 VAL A C 1
ATOM 1572 O O . VAL A 1 199 ? -10.924 5.704 8.623 1.00 96.56 199 VAL A O 1
ATOM 1575 N N . ASN A 1 200 ? -10.861 7.577 9.856 1.00 96.50 200 ASN A N 1
ATOM 1576 C CA . ASN A 1 200 ? -11.732 8.333 8.957 1.00 96.50 200 ASN A CA 1
ATOM 1577 C C . ASN A 1 200 ? -11.149 8.424 7.546 1.00 96.50 200 ASN A C 1
ATOM 1579 O O . ASN A 1 200 ? -11.878 8.228 6.578 1.00 96.50 200 ASN A O 1
ATOM 1583 N N . TYR A 1 201 ? -9.843 8.665 7.414 1.00 96.81 201 TYR A N 1
ATOM 1584 C CA . TYR A 1 201 ? -9.181 8.650 6.112 1.00 96.81 201 TYR A CA 1
ATOM 1585 C C . TYR A 1 201 ? -9.257 7.265 5.448 1.00 96.81 201 TYR A C 1
ATOM 1587 O O . TYR A 1 201 ? -9.533 7.161 4.249 1.00 96.81 201 TYR A O 1
ATOM 1595 N N . ILE A 1 202 ? -9.041 6.187 6.211 1.00 96.88 202 ILE A N 1
ATOM 1596 C CA . ILE A 1 202 ? -9.093 4.824 5.674 1.00 96.88 202 ILE A CA 1
ATOM 1597 C C . ILE A 1 202 ? -10.505 4.477 5.198 1.00 96.88 202 ILE A C 1
ATOM 1599 O O . ILE A 1 202 ? -10.670 3.944 4.097 1.00 96.88 202 ILE A O 1
ATOM 1603 N N . MET A 1 203 ? -11.508 4.788 6.016 1.00 96.50 203 MET A N 1
ATOM 1604 C CA . MET A 1 203 ? -12.916 4.545 5.724 1.00 96.50 203 MET A CA 1
ATOM 1605 C C . MET A 1 203 ? -13.363 5.386 4.528 1.00 96.50 203 MET A C 1
ATOM 1607 O O . MET A 1 203 ? -13.828 4.837 3.542 1.00 96.50 203 MET A O 1
ATOM 1611 N N . LYS A 1 204 ? -13.168 6.706 4.554 1.00 95.56 204 LYS A N 1
ATOM 1612 C CA . LYS A 1 204 ? -13.779 7.616 3.570 1.00 95.56 204 LYS A CA 1
ATOM 1613 C C . LYS A 1 204 ? -12.987 7.774 2.271 1.00 95.56 204 LYS A C 1
ATOM 1615 O O . LYS A 1 204 ? -13.579 8.130 1.256 1.00 95.56 204 LYS A O 1
ATOM 1620 N N . THR A 1 205 ? -11.687 7.481 2.279 1.00 94.75 205 THR A N 1
ATOM 1621 C CA . THR A 1 205 ? -10.809 7.719 1.121 1.00 94.75 205 THR A CA 1
ATOM 1622 C C . THR A 1 205 ? -10.081 6.453 0.687 1.00 94.75 205 THR A C 1
ATOM 1624 O O . THR A 1 205 ? -10.308 5.969 -0.420 1.00 94.75 205 THR A O 1
ATOM 1627 N N . TYR A 1 206 ? -9.234 5.879 1.546 1.00 95.56 206 TYR A N 1
ATOM 1628 C CA . TYR A 1 206 ? -8.336 4.789 1.142 1.00 95.56 206 TYR A CA 1
ATOM 1629 C C . TYR A 1 206 ? -9.091 3.557 0.636 1.00 95.56 206 TYR A C 1
ATOM 1631 O O . TYR A 1 206 ? -8.788 3.059 -0.447 1.00 95.56 206 TYR A O 1
ATOM 1639 N N . SER A 1 207 ? -10.070 3.066 1.401 1.00 95.50 207 SER A N 1
ATOM 1640 C CA . SER A 1 207 ? -10.781 1.824 1.079 1.00 95.50 207 SER A CA 1
ATOM 1641 C C . SER A 1 207 ? -11.692 1.984 -0.145 1.00 95.50 207 SER A C 1
ATOM 1643 O O . SER A 1 207 ? -11.579 1.168 -1.062 1.00 95.50 207 SER A O 1
ATOM 1645 N N . PRO A 1 208 ? -12.524 3.042 -0.261 1.00 95.06 208 PRO A N 1
ATOM 1646 C CA . PRO A 1 208 ? -13.322 3.281 -1.463 1.00 95.06 208 PRO A CA 1
ATOM 1647 C C . PRO A 1 208 ? -12.474 3.407 -2.731 1.00 95.06 208 PRO A C 1
ATOM 1649 O O . PRO A 1 208 ? -12.795 2.787 -3.748 1.00 95.06 208 PRO A O 1
ATOM 1652 N N . VAL A 1 209 ? -11.359 4.145 -2.675 1.00 94.44 209 VAL A N 1
ATOM 1653 C CA . VAL A 1 209 ? -10.429 4.273 -3.808 1.00 94.44 209 VAL A CA 1
ATOM 1654 C C . VAL A 1 209 ? -9.792 2.922 -4.136 1.00 94.44 209 VAL A C 1
ATOM 1656 O O . VAL A 1 209 ? -9.756 2.535 -5.303 1.00 94.44 209 VAL A O 1
ATOM 1659 N N . TRP A 1 210 ? -9.369 2.157 -3.125 1.00 94.38 210 TRP A N 1
ATOM 1660 C CA . TRP A 1 210 ? -8.794 0.822 -3.310 1.00 94.38 210 TRP A CA 1
ATOM 1661 C C . TRP A 1 210 ? -9.735 -0.101 -4.087 1.00 94.38 210 TRP A C 1
ATOM 1663 O O . TRP A 1 210 ? -9.328 -0.742 -5.058 1.00 94.38 210 TRP A O 1
ATOM 1673 N N . PHE A 1 211 ? -11.004 -0.158 -3.688 1.00 93.81 211 PHE A N 1
ATOM 1674 C CA . PHE A 1 211 ? -11.985 -1.010 -4.355 1.00 93.81 211 PHE A CA 1
ATOM 1675 C C . PHE A 1 211 ? -12.449 -0.444 -5.696 1.00 93.81 211 PHE A C 1
ATOM 1677 O O . PHE A 1 211 ? -12.775 -1.228 -6.579 1.00 93.81 211 PHE A O 1
ATOM 1684 N N . THR A 1 212 ? -12.395 0.873 -5.900 1.00 93.00 212 THR A N 1
ATOM 1685 C CA . THR A 1 212 ? -12.628 1.487 -7.217 1.00 93.00 212 THR A CA 1
ATOM 1686 C C . THR A 1 212 ? -11.545 1.088 -8.219 1.00 93.00 212 THR A C 1
ATOM 1688 O O . THR A 1 212 ? -11.878 0.724 -9.338 1.00 93.00 212 THR A O 1
ATOM 1691 N N . ILE A 1 213 ? -10.269 1.078 -7.812 1.00 91.12 213 ILE A N 1
ATOM 1692 C CA . ILE A 1 213 ? -9.142 0.623 -8.652 1.00 91.12 213 ILE A CA 1
ATOM 1693 C C . ILE A 1 213 ? -9.253 -0.874 -8.977 1.00 91.12 213 ILE A C 1
ATOM 1695 O O . ILE A 1 213 ? -8.776 -1.324 -10.014 1.00 91.12 213 ILE A O 1
ATOM 1699 N N . LYS A 1 214 ? -9.834 -1.664 -8.066 1.00 88.69 214 LYS A N 1
ATOM 1700 C CA . LYS A 1 214 ? -9.914 -3.125 -8.185 1.00 88.69 214 LYS A CA 1
ATOM 1701 C C . LYS A 1 214 ? -11.074 -3.625 -9.058 1.00 88.69 214 LYS A C 1
ATOM 1703 O O . LYS A 1 214 ? -11.040 -4.803 -9.417 1.00 88.69 214 LYS A O 1
ATOM 1708 N N . ARG A 1 215 ? -12.083 -2.785 -9.315 1.00 83.50 215 ARG A N 1
ATOM 1709 C CA . ARG A 1 215 ? -13.220 -3.098 -10.199 1.00 83.50 215 ARG A CA 1
ATOM 1710 C C . ARG A 1 215 ? -12.736 -3.489 -11.590 1.00 83.50 215 ARG A C 1
ATOM 1712 O O . ARG A 1 215 ? -13.293 -4.483 -12.104 1.00 83.50 215 ARG A O 1
#

pLDDT: mean 87.37, std 11.61, range [29.06, 96.88]

Radius of gyration: 20.17 Å; chains: 1; bounding box: 47×28×54 Å

Organism: Araneus ventricosus (NCBI:txid182803)